Protein AF-A0A532U8E9-F1 (afdb_monomer_lite)

Foldseek 3Di:
DVPADQFGKDKDWDADLDLVVLLVVLVVQVVVQKAFQDWAKDFPDDPPPPDPDPPDAGITTMRIIHGHDPDADQDELVVLLLVLLVVLLVRLVVVLVVLAADDLRNSLRSSSSSLSNSDRRRPPNYDYVNHTDDSSNSSVVSVLLSVLLDPDPDPPRDDDDPSSNVSSVSSNVSNVVRVVSNVVVVVVVD

Structure (mmCIF, N/CA/C/O backbone):
data_AF-A0A532U8E9-F1
#
_entry.id   AF-A0A532U8E9-F1
#
loop_
_atom_site.group_PDB
_atom_site.id
_atom_site.type_symbol
_atom_site.label_atom_id
_atom_site.label_alt_id
_atom_site.label_comp_id
_atom_site.label_asym_id
_atom_site.label_entity_id
_atom_site.label_seq_id
_atom_site.pdbx_PDB_ins_code
_atom_site.Cartn_x
_atom_site.Cartn_y
_atom_site.Cartn_z
_atom_site.occupancy
_atom_site.B_iso_or_equiv
_atom_site.auth_seq_id
_atom_site.auth_comp_id
_atom_site.auth_asym_id
_atom_site.auth_atom_id
_atom_site.pdbx_PDB_model_num
ATOM 1 N N . HIS A 1 1 ? 2.064 -14.600 -16.858 1.00 78.81 1 HIS A N 1
ATOM 2 C CA . HIS A 1 1 ? 2.397 -13.811 -18.064 1.00 78.81 1 HIS A CA 1
ATOM 3 C C . HIS A 1 1 ? 1.890 -14.463 -19.362 1.00 78.81 1 HIS A C 1
ATOM 5 O O . HIS A 1 1 ? 1.048 -13.870 -20.019 1.00 78.81 1 HIS A O 1
ATOM 11 N N . ARG A 1 2 ? 2.325 -15.692 -19.704 1.00 87.38 2 ARG A N 1
ATOM 12 C CA . ARG A 1 2 ? 2.082 -16.376 -21.001 1.00 87.38 2 ARG A CA 1
ATOM 13 C C . ARG A 1 2 ? 0.627 -16.453 -21.500 1.00 87.38 2 ARG A C 1
ATOM 15 O O . ARG A 1 2 ? 0.405 -16.299 -22.690 1.00 87.38 2 ARG A O 1
ATOM 22 N N . VAL A 1 3 ? -0.338 -16.734 -20.622 1.00 91.06 3 VAL A N 1
ATOM 23 C CA . VAL A 1 3 ? -1.746 -16.985 -21.010 1.00 91.06 3 VAL A CA 1
ATOM 24 C C . VAL A 1 3 ? -2.629 -15.734 -20.997 1.00 91.06 3 VAL A C 1
ATOM 26 O O . VAL A 1 3 ? -3.778 -15.786 -21.424 1.00 91.06 3 VAL A O 1
ATOM 29 N N . LEU A 1 4 ? -2.117 -14.614 -20.480 1.00 93.06 4 LEU A N 1
ATOM 30 C CA . LEU A 1 4 ? -2.881 -13.379 -20.354 1.00 93.06 4 LEU A CA 1
ATOM 31 C C . LEU A 1 4 ? -2.728 -12.555 -21.638 1.00 93.06 4 LEU A C 1
ATOM 33 O O . LEU A 1 4 ? -1.605 -12.373 -22.116 1.00 93.06 4 LEU A O 1
ATOM 37 N N . LYS A 1 5 ? -3.839 -12.030 -22.171 1.00 93.12 5 LYS A N 1
ATOM 38 C CA . LYS A 1 5 ? -3.818 -11.015 -23.242 1.00 93.12 5 LYS A CA 1
ATOM 39 C C . LYS A 1 5 ? -3.019 -9.788 -22.789 1.00 93.12 5 LYS A C 1
ATOM 41 O O . LYS A 1 5 ? -2.839 -9.592 -21.588 1.00 93.12 5 LYS A O 1
ATOM 46 N N . ASP A 1 6 ? -2.559 -8.965 -23.724 1.00 90.00 6 ASP A N 1
ATOM 47 C CA . ASP A 1 6 ? -1.716 -7.806 -23.392 1.00 90.00 6 ASP A CA 1
ATOM 48 C C . ASP A 1 6 ? -2.418 -6.814 -22.459 1.00 90.00 6 ASP A C 1
ATOM 50 O O . ASP A 1 6 ? -1.870 -6.473 -21.414 1.00 90.00 6 ASP A O 1
ATOM 54 N N . GLU A 1 7 ? -3.694 -6.529 -22.726 1.00 90.56 7 GLU A N 1
ATOM 55 C CA . GLU A 1 7 ? -4.557 -5.701 -21.868 1.00 90.56 7 GLU A CA 1
ATOM 56 C C . GLU A 1 7 ? -5.311 -6.489 -20.782 1.00 90.56 7 GLU A C 1
ATOM 58 O O . GLU A 1 7 ? -6.232 -5.974 -20.140 1.00 90.56 7 GLU A O 1
ATOM 63 N N . GLY A 1 8 ? -4.969 -7.765 -20.590 1.00 93.50 8 GLY A N 1
ATOM 64 C CA . GLY A 1 8 ? -5.629 -8.618 -19.609 1.00 93.50 8 GLY A CA 1
ATOM 65 C C . GLY A 1 8 ? -5.297 -8.227 -18.167 1.00 93.50 8 GLY A C 1
ATOM 66 O O . GLY A 1 8 ? -4.245 -7.660 -17.871 1.00 93.50 8 GLY A O 1
ATOM 67 N N . LEU A 1 9 ? -6.203 -8.579 -17.253 1.00 95.25 9 LEU A N 1
ATOM 68 C CA . LEU A 1 9 ? -6.061 -8.336 -15.820 1.00 95.25 9 LEU A CA 1
ATOM 69 C C . LEU A 1 9 ? -5.738 -9.630 -15.072 1.00 95.25 9 LEU A C 1
ATOM 71 O O . LEU A 1 9 ? -6.409 -10.644 -15.255 1.00 95.25 9 LEU A O 1
ATOM 75 N N . LEU A 1 10 ? -4.744 -9.568 -14.188 1.00 97.25 10 LEU A N 1
ATOM 76 C CA . LEU A 1 10 ? -4.542 -10.538 -13.114 1.00 97.25 10 LEU A CA 1
ATOM 77 C C . LEU A 1 10 ? -4.989 -9.869 -11.813 1.00 97.25 10 LEU A C 1
ATOM 79 O O . LEU A 1 10 ? -4.379 -8.887 -11.408 1.00 97.25 10 LEU A O 1
ATOM 83 N N . ALA A 1 11 ? -6.035 -10.372 -11.165 1.00 97.31 11 ALA A N 1
ATOM 84 C CA . ALA A 1 11 ? -6.525 -9.820 -9.905 1.00 97.31 11 ALA A CA 1
ATOM 85 C C . ALA A 1 11 ? -6.688 -10.924 -8.862 1.00 97.31 11 ALA A C 1
ATOM 87 O O . ALA A 1 11 ? -7.230 -11.986 -9.160 1.00 97.31 11 ALA A O 1
ATOM 88 N N . PHE A 1 12 ? -6.214 -10.664 -7.649 1.00 97.06 12 PHE A N 1
ATOM 89 C CA . PHE A 1 12 ? -6.352 -11.560 -6.505 1.00 97.06 12 PHE A CA 1
ATOM 90 C C . PHE A 1 12 ? -6.375 -10.744 -5.212 1.00 97.06 12 PHE A C 1
ATOM 92 O O . PHE A 1 12 ? -5.867 -9.620 -5.172 1.00 97.06 12 PHE A O 1
ATOM 99 N N . THR A 1 13 ? -6.988 -11.289 -4.166 1.00 95.62 13 THR A N 1
ATOM 100 C CA . THR A 1 13 ? -6.946 -10.695 -2.830 1.00 95.62 13 THR A CA 1
ATOM 101 C C . THR A 1 13 ? -5.636 -11.053 -2.138 1.00 95.62 13 THR A C 1
ATOM 103 O O . THR A 1 13 ? -5.086 -12.141 -2.314 1.00 95.62 13 THR A O 1
ATOM 106 N N . PHE A 1 14 ? -5.109 -10.115 -1.364 1.00 94.75 14 PHE A N 1
ATOM 107 C CA . PHE A 1 14 ? -3.905 -10.287 -0.573 1.00 94.75 14 PHE A CA 1
ATOM 108 C C . PHE A 1 14 ? -4.010 -9.451 0.699 1.00 94.75 14 PHE A C 1
ATOM 110 O O . PHE A 1 14 ? -4.435 -8.298 0.671 1.00 94.75 14 PHE A O 1
ATOM 117 N N . HIS A 1 15 ? -3.585 -10.012 1.821 1.00 90.06 15 HIS A N 1
ATOM 118 C CA . HIS A 1 15 ? -3.395 -9.271 3.055 1.00 90.06 15 HIS A CA 1
ATOM 119 C C . HIS A 1 15 ? -2.293 -9.930 3.875 1.00 90.06 15 HIS A C 1
ATOM 121 O O . HIS A 1 15 ? -2.092 -11.143 3.811 1.00 90.06 15 HIS A O 1
ATOM 127 N N . HIS A 1 16 ? -1.565 -9.137 4.657 1.00 91.88 16 HIS A N 1
ATOM 128 C CA . HIS A 1 16 ? -0.613 -9.669 5.622 1.00 91.88 16 HIS A CA 1
ATOM 129 C C . HIS A 1 16 ? -0.209 -8.600 6.632 1.00 91.88 16 HIS A C 1
ATOM 131 O O . HIS A 1 16 ? -0.029 -7.437 6.282 1.00 91.88 16 HIS A O 1
ATOM 137 N N . ASN A 1 17 ? 0.066 -9.010 7.869 1.00 89.44 17 ASN A N 1
ATOM 138 C CA . ASN A 1 17 ? 0.569 -8.123 8.924 1.00 89.44 17 ASN A CA 1
ATOM 139 C C . ASN A 1 17 ? 2.108 -8.086 9.024 1.00 89.44 17 ASN A C 1
ATOM 141 O O . ASN A 1 17 ? 2.651 -7.609 10.019 1.00 89.44 17 ASN A O 1
ATOM 145 N N . LYS A 1 18 ? 2.831 -8.643 8.040 1.00 93.19 18 LYS A N 1
ATOM 146 C CA . LYS A 1 18 ? 4.300 -8.726 8.046 1.00 93.19 18 LYS A CA 1
ATOM 147 C C . LYS A 1 18 ? 4.857 -8.116 6.773 1.00 93.19 18 LYS A C 1
ATOM 149 O O . LYS A 1 18 ? 4.388 -8.433 5.686 1.00 93.19 18 LYS A O 1
ATOM 154 N N . LEU A 1 19 ? 5.887 -7.287 6.935 1.00 96.38 19 LEU A N 1
ATOM 155 C CA . LEU A 1 19 ? 6.547 -6.572 5.844 1.00 96.38 19 LEU A CA 1
ATOM 156 C C . LEU A 1 19 ? 7.092 -7.513 4.761 1.00 96.38 19 LEU A C 1
ATOM 158 O O . LEU A 1 19 ? 6.843 -7.294 3.580 1.00 96.38 19 LEU A O 1
ATOM 162 N N . TRP A 1 20 ? 7.757 -8.597 5.177 1.00 97.44 20 TRP A N 1
ATOM 163 C CA . TRP A 1 20 ? 8.406 -9.545 4.267 1.00 97.44 20 TRP A CA 1
ATOM 164 C C . TRP A 1 20 ? 7.438 -10.133 3.229 1.00 97.44 20 TRP A C 1
ATOM 166 O O . TRP A 1 20 ? 7.830 -10.404 2.095 1.00 97.44 20 TRP A O 1
ATOM 176 N N . SER A 1 21 ? 6.159 -10.301 3.580 1.00 97.50 21 SER A N 1
ATOM 177 C CA . SER A 1 21 ? 5.140 -10.828 2.670 1.00 97.50 21 SER A CA 1
ATOM 178 C C . SER A 1 21 ? 4.815 -9.833 1.553 1.00 97.50 21 SER A C 1
ATOM 180 O O . SER A 1 21 ? 4.669 -10.234 0.398 1.00 97.50 21 SER A O 1
ATOM 182 N N . TRP A 1 22 ? 4.767 -8.535 1.875 1.00 98.25 22 TRP A N 1
ATOM 183 C CA . TRP A 1 22 ? 4.564 -7.446 0.913 1.00 98.25 22 TRP A CA 1
ATOM 184 C C . TRP A 1 22 ? 5.773 -7.260 -0.009 1.00 98.25 22 TRP A C 1
ATOM 186 O O . TRP A 1 22 ? 5.609 -7.105 -1.221 1.00 98.25 22 TRP A O 1
ATOM 196 N N . GLU A 1 23 ? 6.986 -7.359 0.538 1.00 98.25 23 GLU A N 1
ATOM 197 C CA . GLU A 1 23 ? 8.221 -7.366 -0.257 1.00 98.25 23 GLU A CA 1
ATOM 198 C C . GLU A 1 23 ? 8.231 -8.534 -1.246 1.00 98.25 23 GLU A C 1
ATOM 200 O O . GLU A 1 23 ? 8.503 -8.354 -2.437 1.00 98.25 23 GLU A O 1
ATOM 205 N N . ARG A 1 24 ? 7.884 -9.739 -0.772 1.00 98.31 24 ARG A N 1
ATOM 206 C CA . ARG A 1 24 ? 7.905 -10.956 -1.585 1.00 98.31 24 ARG A CA 1
ATOM 207 C C . ARG A 1 24 ? 6.892 -10.899 -2.721 1.00 98.31 24 ARG A C 1
ATOM 209 O O . ARG A 1 24 ? 7.264 -11.212 -3.851 1.00 98.31 24 ARG A O 1
ATOM 216 N N . ILE A 1 25 ? 5.646 -10.498 -2.453 1.00 98.25 25 ILE A N 1
ATOM 217 C CA . ILE A 1 25 ? 4.623 -10.422 -3.505 1.00 98.25 25 ILE A CA 1
ATOM 218 C C . ILE A 1 25 ? 4.952 -9.330 -4.528 1.00 98.25 25 ILE A C 1
ATOM 220 O O . ILE A 1 25 ? 4.859 -9.582 -5.728 1.00 98.25 25 ILE A O 1
ATOM 224 N N . GLY A 1 26 ? 5.423 -8.159 -4.081 1.00 98.12 26 GLY A N 1
ATOM 225 C CA . GLY A 1 26 ? 5.836 -7.077 -4.977 1.00 98.12 26 GLY A CA 1
ATOM 226 C C . GLY A 1 26 ? 6.998 -7.494 -5.879 1.00 98.12 26 GLY A C 1
ATOM 227 O O . GLY A 1 26 ? 6.940 -7.288 -7.092 1.00 98.12 26 GLY A O 1
ATOM 228 N N . LYS A 1 27 ? 8.009 -8.170 -5.316 1.00 97.75 27 LYS A N 1
ATOM 229 C CA . LYS A 1 27 ? 9.134 -8.716 -6.085 1.00 97.75 27 LYS A CA 1
ATOM 230 C C . LYS A 1 27 ? 8.684 -9.765 -7.103 1.00 97.75 27 LYS A C 1
ATOM 232 O O . LYS A 1 27 ? 9.062 -9.667 -8.263 1.00 97.75 27 LYS A O 1
ATOM 237 N N . ILE A 1 28 ? 7.852 -10.729 -6.699 1.00 97.81 28 ILE A N 1
ATOM 238 C CA . ILE A 1 28 ? 7.341 -11.774 -7.603 1.00 97.81 28 ILE A CA 1
ATOM 239 C C . ILE A 1 28 ? 6.581 -11.158 -8.782 1.00 97.81 28 ILE A C 1
ATOM 241 O O . ILE A 1 28 ? 6.755 -11.604 -9.917 1.00 97.81 28 ILE A O 1
ATOM 245 N N . LEU A 1 29 ? 5.755 -10.137 -8.537 1.00 97.38 29 LEU A N 1
ATOM 246 C CA . LEU A 1 29 ? 4.998 -9.460 -9.590 1.00 97.38 29 LEU A CA 1
ATOM 247 C C . LEU A 1 29 ? 5.921 -8.727 -10.571 1.00 97.38 29 LEU A C 1
ATOM 249 O O . LEU A 1 29 ? 5.774 -8.922 -11.779 1.00 97.38 29 LEU A O 1
ATOM 253 N N . LEU A 1 30 ? 6.902 -7.968 -10.069 1.00 96.31 30 LEU A N 1
ATOM 254 C CA . LEU A 1 30 ? 7.892 -7.280 -10.906 1.00 96.31 30 LEU A CA 1
ATOM 255 C C . LEU A 1 30 ? 8.723 -8.263 -11.739 1.00 96.31 30 LEU A C 1
ATOM 257 O O . LEU A 1 30 ? 8.820 -8.091 -12.956 1.00 96.31 30 LEU A O 1
ATOM 261 N N . ASP A 1 31 ? 9.260 -9.310 -11.105 1.00 96.06 31 ASP A N 1
ATOM 262 C CA . ASP A 1 31 ? 10.061 -10.356 -11.756 1.00 96.06 31 ASP A CA 1
ATOM 263 C C . ASP A 1 31 ? 9.234 -11.113 -12.820 1.00 96.06 31 ASP A C 1
ATOM 265 O O . ASP A 1 31 ? 9.766 -11.575 -13.826 1.00 96.06 31 ASP A O 1
ATOM 269 N N . SER A 1 32 ? 7.910 -11.195 -12.637 1.00 95.81 32 SER A N 1
ATOM 270 C CA . SER A 1 32 ? 6.972 -11.824 -13.580 1.00 95.81 32 SER A CA 1
ATOM 271 C C . SER A 1 32 ? 6.476 -10.893 -14.699 1.00 95.81 32 SER A C 1
ATOM 273 O O . SER A 1 32 ? 5.623 -11.305 -15.494 1.00 95.81 32 SER A O 1
ATOM 275 N N . GLY A 1 33 ? 6.962 -9.649 -14.762 1.00 94.94 33 GLY A N 1
ATOM 276 C CA . GLY A 1 33 ? 6.582 -8.668 -15.784 1.00 94.94 33 GLY A CA 1
ATOM 277 C C . GLY A 1 33 ? 5.244 -7.965 -15.532 1.00 94.94 33 GLY A C 1
ATOM 278 O O . GLY A 1 33 ? 4.632 -7.462 -16.476 1.00 94.94 33 GLY A O 1
ATOM 279 N N . PHE A 1 34 ? 4.778 -7.919 -14.282 1.00 96.88 34 PHE A N 1
ATOM 280 C CA . PHE A 1 34 ? 3.557 -7.219 -13.883 1.00 96.88 34 PHE A CA 1
ATOM 281 C C . PHE A 1 34 ? 3.852 -5.963 -13.063 1.00 96.88 34 PHE A C 1
ATOM 283 O O . PHE A 1 34 ? 4.844 -5.881 -12.342 1.00 96.88 34 PHE A O 1
ATOM 290 N N . TYR A 1 35 ? 2.942 -4.998 -13.145 1.00 96.62 35 TYR A N 1
ATOM 291 C CA . TYR A 1 35 ? 2.814 -3.919 -12.171 1.00 96.62 35 TYR A CA 1
ATOM 292 C C . TYR A 1 35 ? 1.401 -3.905 -11.594 1.00 96.62 35 TYR A C 1
ATOM 294 O O . TYR A 1 35 ? 0.463 -4.436 -12.198 1.00 96.62 35 TYR A O 1
ATOM 302 N N . ILE A 1 36 ? 1.237 -3.285 -10.431 1.00 97.75 36 ILE A N 1
ATOM 303 C CA . ILE A 1 36 ? -0.048 -3.182 -9.748 1.00 97.75 36 ILE A CA 1
ATOM 304 C C . ILE A 1 36 ? -0.694 -1.858 -10.147 1.00 97.75 36 ILE A C 1
ATOM 306 O O . ILE A 1 36 ? -0.248 -0.777 -9.780 1.00 97.75 36 ILE A O 1
ATOM 310 N N . SER A 1 37 ? -1.766 -1.946 -10.924 1.00 96.94 37 SER A N 1
ATOM 311 C CA . SER A 1 37 ? -2.514 -0.799 -11.440 1.00 96.94 37 SER A CA 1
ATOM 312 C C . SER A 1 37 ? -3.477 -0.187 -10.421 1.00 96.94 37 SER A C 1
ATOM 314 O O . SER A 1 37 ? -3.760 1.008 -10.505 1.00 96.94 37 SER A O 1
ATOM 316 N N . ALA A 1 38 ? -3.954 -0.972 -9.455 1.00 97.75 38 ALA A N 1
ATOM 317 C CA . ALA A 1 38 ? -4.800 -0.503 -8.367 1.00 97.75 38 ALA A CA 1
ATOM 318 C C . ALA A 1 38 ? -4.753 -1.469 -7.178 1.00 97.75 38 ALA A C 1
ATOM 320 O O . ALA A 1 38 ? -4.633 -2.681 -7.363 1.00 97.75 38 ALA A O 1
ATOM 321 N N . THR A 1 39 ? -4.932 -0.917 -5.977 1.00 98.12 39 THR A N 1
ATOM 322 C CA . THR A 1 39 ? -5.155 -1.663 -4.731 1.00 98.12 39 THR A CA 1
ATOM 323 C C . THR A 1 39 ? -6.446 -1.251 -4.012 1.00 98.12 39 THR A C 1
ATOM 325 O O . THR A 1 39 ? -6.405 -0.491 -3.040 1.00 98.12 39 THR A O 1
ATOM 328 N N . PRO A 1 40 ? -7.634 -1.640 -4.515 1.00 96.62 40 PRO A N 1
ATOM 329 C CA . PRO A 1 40 ? -8.881 -1.469 -3.778 1.00 96.62 40 PRO A CA 1
ATOM 330 C C . PRO A 1 40 ? -8.896 -2.278 -2.482 1.00 96.62 40 PRO A C 1
ATOM 332 O O . PRO A 1 40 ? -8.377 -3.391 -2.437 1.00 96.62 40 PRO A O 1
ATOM 335 N N . ILE A 1 41 ? -9.543 -1.733 -1.457 1.00 94.50 41 ILE A N 1
ATOM 336 C CA . ILE A 1 41 ? -9.714 -2.386 -0.157 1.00 94.50 41 ILE A CA 1
ATOM 337 C C . ILE A 1 41 ? -11.147 -2.896 -0.048 1.00 94.50 41 ILE A C 1
ATOM 339 O O . ILE A 1 41 ? -12.095 -2.142 -0.288 1.00 94.50 41 ILE A O 1
ATOM 343 N N . VAL A 1 42 ? -11.304 -4.171 0.292 1.00 91.50 42 VAL A N 1
ATOM 344 C CA . VAL A 1 42 ? -12.601 -4.846 0.425 1.00 91.50 42 VAL A CA 1
ATOM 345 C C . VAL A 1 42 ? -12.659 -5.627 1.728 1.00 91.50 42 VAL A C 1
ATOM 347 O O . VAL A 1 42 ? -11.638 -5.892 2.343 1.00 91.50 42 VAL A O 1
ATOM 350 N N . ARG A 1 43 ? -13.857 -5.987 2.184 1.00 86.56 43 ARG A N 1
ATOM 351 C CA . ARG A 1 43 ? -14.009 -6.827 3.381 1.00 86.56 43 ARG A CA 1
ATOM 352 C C . ARG A 1 43 ? -13.563 -8.254 3.062 1.00 86.56 43 ARG A C 1
ATOM 354 O O . ARG A 1 43 ? -13.937 -8.762 2.007 1.00 86.56 43 ARG A O 1
ATOM 361 N N . SER A 1 44 ? -12.833 -8.885 3.978 1.00 77.50 44 SER A N 1
ATOM 362 C CA . SER A 1 44 ? -12.371 -10.274 3.828 1.00 77.50 44 SER A CA 1
ATOM 363 C C . SER A 1 44 ? -13.489 -11.298 4.071 1.00 77.50 44 SER A C 1
ATOM 365 O O . SER A 1 44 ? -13.461 -12.386 3.507 1.00 77.50 44 SER A O 1
ATOM 367 N N . GLU A 1 45 ? -14.505 -10.955 4.874 1.00 68.12 45 GLU A N 1
ATOM 368 C CA . GLU A 1 45 ? -15.617 -11.852 5.225 1.00 68.12 45 GLU A CA 1
ATOM 369 C C . GLU A 1 45 ? -16.993 -11.158 5.187 1.00 68.12 45 GLU A C 1
ATOM 371 O O . GLU A 1 45 ? -17.116 -9.927 5.199 1.00 68.12 45 GLU A O 1
ATOM 376 N N . GLY A 1 46 ? -18.055 -11.974 5.144 1.00 59.69 46 GLY A N 1
ATOM 377 C CA . GLY A 1 46 ? -19.445 -11.532 5.266 1.00 59.69 46 GLY A CA 1
ATOM 378 C C . GLY A 1 46 ? -19.808 -11.067 6.685 1.00 59.69 46 GLY A C 1
ATOM 379 O O . GLY A 1 46 ? -19.085 -11.290 7.648 1.00 59.69 46 GLY A O 1
ATOM 380 N N . LYS A 1 47 ? -20.978 -10.433 6.842 1.00 54.66 47 LYS A N 1
ATOM 381 C CA . LYS A 1 47 ? -21.448 -9.844 8.118 1.00 54.66 47 LYS A CA 1
ATOM 382 C C . LYS A 1 47 ? -21.696 -10.854 9.258 1.00 54.66 47 LYS A C 1
ATOM 384 O O . LYS A 1 47 ? -22.117 -10.436 10.331 1.00 54.66 47 LYS A O 1
ATOM 389 N N . SER A 1 48 ? -21.486 -12.154 9.043 1.00 53.53 48 SER A N 1
ATOM 390 C CA . SER A 1 48 ? -21.861 -13.226 9.976 1.00 53.53 48 SER A CA 1
ATOM 391 C C . SER A 1 48 ? -20.997 -13.309 11.242 1.00 53.53 48 SER A C 1
ATOM 393 O O . SER A 1 48 ? -21.280 -14.134 12.100 1.00 53.53 48 SER A O 1
ATOM 395 N N . GLY A 1 49 ? -19.994 -12.440 11.416 1.00 51.38 49 GLY A N 1
ATOM 396 C CA . GLY A 1 49 ? -19.384 -12.168 12.724 1.00 51.38 49 GLY A CA 1
ATOM 397 C C . GLY A 1 49 ? -18.507 -13.280 13.311 1.00 51.38 49 GLY A C 1
ATOM 398 O O . GLY A 1 49 ? -18.052 -13.138 14.445 1.00 51.38 49 GLY A O 1
ATOM 399 N N . PHE A 1 50 ? -18.228 -14.356 12.569 1.00 45.91 50 PHE A N 1
ATOM 400 C CA . PHE A 1 50 ? -17.615 -15.557 13.143 1.00 45.91 50 PHE A CA 1
ATOM 401 C C . PHE A 1 50 ? -16.098 -15.501 13.401 1.00 45.91 50 PHE A C 1
ATOM 403 O O . PHE A 1 50 ? -15.611 -16.348 14.144 1.00 45.91 50 PHE A O 1
ATOM 410 N N . HIS A 1 51 ? -15.344 -14.494 12.936 1.00 47.59 51 HIS A N 1
ATOM 411 C CA . HIS A 1 51 ? -13.882 -14.454 13.151 1.00 47.59 51 HIS A CA 1
ATOM 412 C C . HIS A 1 51 ? -13.316 -13.087 13.573 1.00 47.59 51 HIS A C 1
ATOM 414 O O . HIS A 1 51 ? -12.298 -12.619 13.065 1.00 47.59 51 HIS A O 1
ATOM 420 N N . SER A 1 52 ? -13.930 -12.456 14.578 1.00 51.25 52 SER A N 1
ATOM 421 C CA . SER A 1 52 ? -13.451 -11.182 15.148 1.00 51.25 52 SER A CA 1
ATOM 422 C C . SER A 1 52 ? -12.467 -11.359 16.317 1.00 51.25 52 SER A C 1
ATOM 424 O O . SER A 1 52 ? -12.572 -10.648 17.317 1.00 51.25 52 SER A O 1
ATOM 426 N N . SER A 1 53 ? -11.522 -12.300 16.242 1.00 55.22 53 SER A N 1
ATOM 427 C CA . SER A 1 53 ? -10.451 -12.372 17.246 1.00 55.22 53 SER A CA 1
ATOM 428 C C . SER A 1 53 ? -9.544 -11.134 17.156 1.00 55.22 53 SER A C 1
ATOM 430 O O . SER A 1 53 ? -9.396 -10.499 16.106 1.00 55.22 53 SER A O 1
ATOM 432 N N . LYS A 1 54 ? -8.947 -10.746 18.289 1.00 55.41 54 LYS A N 1
ATOM 433 C CA . LYS A 1 54 ? -8.022 -9.608 18.361 1.00 55.41 54 LYS A CA 1
ATOM 434 C C . LYS A 1 54 ? -6.806 -9.891 17.466 1.00 55.41 54 LYS A C 1
ATOM 436 O O . LYS A 1 54 ? -6.094 -10.859 17.698 1.00 55.41 54 LYS A O 1
ATOM 441 N N . GLY A 1 55 ? -6.575 -9.044 16.460 1.00 59.09 55 GLY A N 1
ATOM 442 C CA . GLY A 1 55 ? -5.442 -9.160 15.531 1.00 59.09 55 GLY A CA 1
ATOM 443 C C . GLY A 1 55 ? -5.746 -9.823 14.182 1.00 59.09 55 GLY A C 1
ATOM 444 O O . GLY A 1 55 ? -4.850 -9.864 13.339 1.00 59.09 55 GLY A O 1
ATOM 445 N N . ASN A 1 56 ? -6.978 -10.291 13.948 1.00 70.31 56 ASN A N 1
ATOM 446 C CA . ASN A 1 56 ? -7.397 -10.724 12.614 1.00 70.31 56 ASN A CA 1
ATOM 447 C C . ASN A 1 56 ? -7.501 -9.534 11.658 1.00 70.31 56 ASN A C 1
ATOM 449 O O . ASN A 1 56 ? -8.032 -8.479 12.013 1.00 70.31 56 ASN A O 1
ATOM 453 N N . ILE A 1 57 ? -7.021 -9.742 10.435 1.00 72.94 57 ILE A N 1
ATOM 454 C CA . ILE A 1 57 ? -7.161 -8.782 9.345 1.00 72.94 57 ILE A CA 1
ATOM 455 C C . ILE A 1 57 ? -8.588 -8.890 8.815 1.00 72.94 57 ILE A C 1
ATOM 457 O O . ILE A 1 57 ? -9.037 -9.983 8.476 1.00 72.94 57 ILE A O 1
ATOM 461 N N . ARG A 1 58 ? -9.315 -7.771 8.791 1.00 81.81 58 ARG A N 1
ATOM 462 C CA . ARG A 1 58 ? -10.737 -7.756 8.397 1.00 81.81 58 ARG A CA 1
ATOM 463 C C . ARG A 1 58 ? -10.958 -7.323 6.955 1.00 81.81 58 ARG A C 1
ATOM 465 O O . ARG A 1 58 ? -12.077 -7.440 6.444 1.00 81.81 58 ARG A O 1
ATOM 472 N N . TYR A 1 59 ? -9.914 -6.786 6.333 1.00 88.69 59 TYR A N 1
ATOM 473 C CA . TYR A 1 59 ? -9.964 -6.255 4.985 1.00 88.69 59 TYR A CA 1
ATOM 474 C C . TYR A 1 59 ? -8.851 -6.819 4.110 1.00 88.69 59 TYR A C 1
ATOM 476 O O . TYR A 1 59 ? -7.681 -6.856 4.489 1.00 88.69 59 TYR A O 1
ATOM 484 N N . ASP A 1 60 ? -9.235 -7.174 2.892 1.00 91.12 60 ASP A N 1
ATOM 485 C CA . ASP A 1 60 ? -8.343 -7.614 1.839 1.00 91.12 60 ASP A CA 1
ATOM 486 C C . ASP A 1 60 ? -7.963 -6.442 0.946 1.00 91.12 60 ASP A C 1
ATOM 488 O O . ASP A 1 60 ? -8.786 -5.592 0.590 1.00 91.12 60 ASP A O 1
ATOM 492 N N . CYS A 1 61 ? -6.711 -6.449 0.509 1.00 95.38 61 CYS A N 1
ATOM 493 C CA . CYS A 1 61 ? -6.241 -5.624 -0.584 1.00 95.38 61 CYS A CA 1
ATOM 494 C C . CYS A 1 61 ? -6.382 -6.416 -1.891 1.00 95.38 61 CYS A C 1
ATOM 496 O O . CYS A 1 61 ? -5.809 -7.495 -2.034 1.00 95.38 61 CYS A O 1
ATOM 498 N N . ILE A 1 62 ? -7.142 -5.911 -2.861 1.00 97.56 62 ILE A N 1
ATOM 499 C CA . ILE A 1 62 ? -7.208 -6.509 -4.201 1.00 97.56 62 ILE A CA 1
ATOM 500 C C . ILE A 1 62 ? -6.012 -6.005 -5.005 1.00 97.56 62 ILE A C 1
ATOM 502 O O . ILE A 1 62 ? -5.959 -4.830 -5.353 1.00 97.56 62 ILE A O 1
ATOM 506 N N . LEU A 1 63 ? -5.076 -6.881 -5.367 1.00 98.44 63 LEU A N 1
ATOM 507 C CA . LEU A 1 63 ? -3.951 -6.522 -6.232 1.00 98.44 63 LEU A CA 1
ATOM 508 C C . LEU A 1 63 ? -4.367 -6.633 -7.700 1.00 98.44 63 LEU A C 1
ATOM 510 O O . LEU A 1 63 ? -4.363 -7.719 -8.277 1.00 98.44 63 LEU A O 1
ATOM 514 N N . VAL A 1 64 ? -4.728 -5.506 -8.321 1.00 98.25 64 VAL A N 1
ATOM 515 C CA . VAL A 1 64 ? -5.111 -5.453 -9.742 1.00 98.25 64 VAL A CA 1
ATOM 516 C C . VAL A 1 64 ? -3.866 -5.264 -10.601 1.00 98.25 64 VAL A C 1
ATOM 518 O O . VAL A 1 64 ? -3.360 -4.151 -10.748 1.00 98.25 64 VAL A O 1
ATOM 521 N N . CYS A 1 65 ? -3.373 -6.343 -11.192 1.00 97.81 65 CYS A N 1
ATOM 522 C CA . CYS A 1 65 ? -2.108 -6.385 -11.914 1.00 97.81 65 CYS A CA 1
ATOM 523 C C . CYS A 1 65 ? -2.301 -6.333 -13.437 1.00 97.81 65 CYS A C 1
ATOM 525 O O . CYS A 1 65 ? -3.203 -6.969 -13.991 1.00 97.81 65 CYS A O 1
ATOM 527 N N . ARG A 1 66 ? -1.407 -5.611 -14.116 1.00 96.69 66 ARG A N 1
ATOM 528 C CA . ARG A 1 66 ? -1.327 -5.479 -15.581 1.00 96.69 66 ARG A CA 1
ATOM 529 C C . ARG A 1 66 ? 0.087 -5.787 -16.058 1.00 96.69 66 ARG A C 1
ATOM 531 O O . ARG A 1 66 ? 1.037 -5.658 -15.281 1.00 96.69 66 ARG A O 1
ATOM 538 N N . LYS A 1 67 ? 0.236 -6.205 -17.318 1.00 95.38 67 LYS A N 1
ATOM 539 C CA . LYS A 1 67 ? 1.566 -6.346 -17.928 1.00 95.38 67 LYS A CA 1
ATOM 540 C C . LYS A 1 67 ? 2.258 -4.986 -17.963 1.00 95.38 67 LYS A C 1
ATOM 542 O O . LYS A 1 67 ? 1.610 -3.960 -18.148 1.00 95.38 67 LYS A O 1
ATOM 547 N N . ARG A 1 68 ? 3.567 -4.979 -17.742 1.00 89.44 68 ARG A N 1
ATOM 548 C CA . ARG A 1 68 ? 4.369 -3.756 -17.674 1.00 89.44 68 ARG A CA 1
ATOM 549 C C . ARG A 1 68 ? 4.430 -3.019 -19.029 1.00 89.44 68 ARG A C 1
ATOM 551 O O . ARG A 1 68 ? 4.700 -3.677 -20.032 1.00 89.44 68 ARG A O 1
ATOM 558 N N . PRO A 1 69 ? 4.221 -1.685 -19.072 1.00 82.44 69 PRO A N 1
ATOM 559 C CA . PRO A 1 69 ? 4.449 -0.890 -20.280 1.00 82.44 69 PRO A CA 1
ATOM 560 C C . PRO A 1 69 ? 5.932 -0.857 -20.685 1.00 82.44 69 PRO A C 1
ATOM 562 O O . PRO A 1 69 ? 6.824 -1.179 -19.901 1.00 82.44 69 PRO A O 1
ATOM 565 N N . SER A 1 70 ? 6.202 -0.458 -21.928 1.00 76.56 70 SER A N 1
ATOM 566 C CA . SER A 1 70 ? 7.563 -0.350 -22.473 1.00 76.56 70 SER A CA 1
ATOM 567 C C . SER A 1 70 ? 8.295 0.935 -22.066 1.00 76.56 70 SER A C 1
ATOM 569 O O . SER A 1 70 ? 9.522 0.973 -22.131 1.00 76.56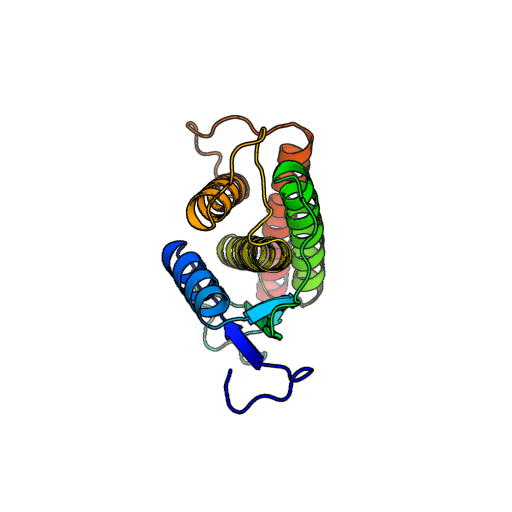 70 SER A O 1
ATOM 571 N N . GLN A 1 71 ? 7.567 1.972 -21.641 1.00 76.88 71 GLN A N 1
ATOM 572 C CA . GLN A 1 71 ? 8.106 3.288 -21.287 1.00 76.88 71 GLN A CA 1
ATOM 573 C C . GLN A 1 71 ? 7.886 3.600 -19.806 1.00 76.88 71 GLN A C 1
ATOM 575 O O . GLN A 1 71 ? 6.851 3.246 -19.241 1.00 76.88 71 GLN A O 1
ATOM 580 N N . TRP A 1 72 ? 8.863 4.281 -19.200 1.00 78.62 72 TRP A N 1
ATOM 581 C CA . TRP A 1 72 ? 8.873 4.629 -17.779 1.00 78.62 72 TRP A CA 1
ATOM 582 C C . TRP A 1 72 ? 9.339 6.065 -17.593 1.00 78.62 72 TRP A C 1
ATOM 584 O O . TRP A 1 72 ? 10.384 6.455 -18.114 1.00 78.62 72 TRP A O 1
ATOM 594 N N . GLU A 1 73 ? 8.579 6.829 -16.820 1.00 81.88 73 GLU A N 1
ATOM 595 C CA . GLU A 1 73 ? 8.955 8.184 -16.432 1.00 81.88 73 GLU A CA 1
ATOM 596 C C . GLU A 1 73 ? 9.862 8.154 -15.200 1.00 81.88 73 GLU A C 1
ATOM 598 O O . GLU A 1 73 ? 9.737 7.282 -14.339 1.00 81.88 73 GLU A O 1
ATOM 603 N N . ASP A 1 74 ? 10.781 9.113 -15.119 1.00 86.44 74 ASP A N 1
ATOM 604 C CA . ASP A 1 74 ? 11.585 9.330 -13.921 1.00 86.44 74 ASP A CA 1
ATOM 605 C C . ASP A 1 74 ? 10.706 9.925 -12.817 1.00 86.44 74 ASP A C 1
ATOM 607 O O . ASP A 1 74 ? 10.136 11.007 -12.972 1.00 86.44 74 ASP A O 1
ATOM 611 N N . VAL A 1 75 ? 10.623 9.237 -11.676 1.00 93.12 75 VAL A N 1
ATOM 612 C CA . VAL A 1 75 ? 9.792 9.670 -10.549 1.00 93.12 75 VAL A CA 1
ATOM 613 C C . VAL A 1 75 ? 10.616 9.801 -9.271 1.00 93.12 75 VAL A C 1
ATOM 615 O O . VAL A 1 75 ? 11.398 8.930 -8.885 1.00 93.12 75 VAL A O 1
ATOM 618 N N . SER A 1 76 ? 10.409 10.911 -8.562 1.00 95.44 76 SER A N 1
ATOM 619 C CA . SER A 1 76 ? 10.979 11.124 -7.232 1.00 95.44 76 SER A CA 1
ATOM 620 C C . SER A 1 76 ? 10.229 10.315 -6.175 1.00 95.44 76 SER A C 1
ATOM 622 O O . SER A 1 76 ? 9.006 10.426 -6.039 1.00 95.44 76 SER A O 1
ATOM 624 N N . TRP A 1 77 ? 10.969 9.575 -5.350 1.00 96.19 77 TRP A N 1
ATOM 625 C CA . TRP A 1 77 ? 10.415 8.827 -4.221 1.00 96.19 77 TRP A CA 1
ATOM 626 C C . TRP A 1 77 ? 9.627 9.719 -3.252 1.00 96.19 77 TRP A C 1
ATOM 628 O O . TRP A 1 77 ? 8.565 9.332 -2.773 1.00 96.19 77 TRP A O 1
ATOM 638 N N . SER A 1 78 ? 10.081 10.952 -3.010 1.00 94.38 78 SER A N 1
ATOM 639 C CA . SER A 1 78 ? 9.370 11.899 -2.140 1.00 94.38 78 SER A CA 1
ATOM 640 C C . SER A 1 78 ? 7.982 12.264 -2.676 1.00 94.38 78 SER A C 1
ATOM 642 O O . SER A 1 78 ? 7.052 12.437 -1.890 1.00 94.38 78 SER A O 1
ATOM 644 N N . SER A 1 79 ? 7.828 12.344 -4.004 1.00 94.38 79 SER A N 1
ATOM 645 C CA . SER A 1 79 ? 6.527 12.576 -4.643 1.00 94.38 79 SER A CA 1
ATOM 646 C C . SER A 1 79 ? 5.625 11.346 -4.531 1.00 94.38 79 SER A C 1
ATOM 648 O O . SER A 1 79 ? 4.456 11.477 -4.169 1.00 94.38 79 SER A O 1
ATOM 650 N N . LEU A 1 80 ? 6.167 10.142 -4.757 1.00 96.31 80 LEU A N 1
ATOM 651 C CA . LEU A 1 80 ? 5.412 8.897 -4.572 1.00 96.31 80 LEU A CA 1
ATOM 652 C C . LEU A 1 80 ? 4.917 8.745 -3.135 1.00 96.31 80 LEU A C 1
ATOM 654 O O . LEU A 1 80 ? 3.743 8.450 -2.945 1.00 96.31 80 LEU A O 1
ATOM 658 N N . LYS A 1 81 ? 5.761 9.010 -2.130 1.00 96.38 81 LYS A N 1
ATOM 659 C CA . LYS A 1 81 ? 5.360 8.963 -0.714 1.00 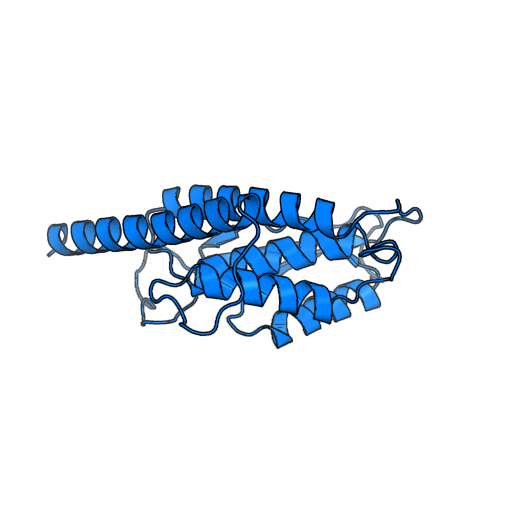96.38 81 LYS A CA 1
ATOM 660 C C . LYS A 1 81 ? 4.161 9.854 -0.416 1.00 96.38 81 LYS A C 1
ATOM 662 O O . LYS A 1 81 ? 3.236 9.423 0.266 1.00 96.38 81 LYS A O 1
ATOM 667 N N . GLU A 1 82 ? 4.143 11.076 -0.942 1.00 95.75 82 GLU A N 1
ATOM 668 C CA . GLU A 1 82 ? 3.014 11.986 -0.737 1.00 95.75 82 GLU A CA 1
ATOM 669 C C . GLU A 1 82 ? 1.711 11.419 -1.325 1.00 95.75 82 GLU A C 1
ATOM 671 O O . GLU A 1 82 ? 0.680 11.434 -0.648 1.00 95.75 82 GLU A O 1
ATOM 676 N N . HIS A 1 83 ? 1.760 10.852 -2.535 1.00 97.06 83 HIS A N 1
ATOM 677 C CA . HIS A 1 83 ? 0.603 10.199 -3.155 1.00 97.06 83 HIS A CA 1
ATOM 678 C C . HIS A 1 83 ? 0.163 8.935 -2.408 1.00 97.06 83 HIS A C 1
ATOM 680 O O . HIS A 1 83 ? -1.027 8.773 -2.142 1.00 97.06 83 HIS A O 1
ATOM 686 N N . ILE A 1 84 ? 1.112 8.085 -2.005 1.00 98.19 84 ILE A N 1
ATOM 687 C CA . ILE A 1 84 ? 0.858 6.871 -1.220 1.00 98.19 84 ILE A CA 1
ATOM 688 C C . ILE A 1 84 ? 0.105 7.227 0.060 1.00 98.19 84 ILE A C 1
ATOM 690 O O . ILE A 1 84 ? -0.933 6.636 0.349 1.00 98.19 84 ILE A O 1
ATOM 694 N N . LEU A 1 85 ? 0.595 8.211 0.818 1.00 97.81 85 LEU A N 1
ATOM 695 C CA . LEU A 1 85 ? -0.010 8.595 2.091 1.00 97.81 85 LEU A CA 1
ATOM 696 C C . LEU A 1 85 ? -1.361 9.289 1.910 1.00 97.81 85 LEU A C 1
ATOM 698 O O . LEU A 1 85 ? -2.280 9.053 2.695 1.00 97.81 85 LEU A O 1
ATOM 702 N N . LYS A 1 86 ? -1.511 10.119 0.873 1.00 97.69 86 LYS A N 1
ATOM 703 C CA . LYS A 1 86 ? -2.800 10.728 0.520 1.00 97.69 86 LYS A CA 1
ATOM 704 C C . LYS A 1 86 ? -3.846 9.657 0.206 1.00 97.69 86 LYS A C 1
ATOM 706 O O . LYS A 1 86 ? -4.963 9.724 0.724 1.00 97.69 86 LYS A O 1
ATOM 711 N N . ASP A 1 87 ? -3.486 8.660 -0.597 1.00 98.19 87 ASP A N 1
ATOM 712 C CA . ASP A 1 87 ? -4.392 7.568 -0.937 1.00 98.19 87 ASP A CA 1
ATOM 713 C C . ASP A 1 87 ? -4.641 6.634 0.244 1.00 98.19 87 ASP A C 1
ATOM 715 O O . ASP A 1 87 ? -5.766 6.168 0.403 1.00 98.19 87 ASP A O 1
ATOM 719 N N . ALA A 1 88 ? -3.649 6.389 1.102 1.00 97.94 88 ALA A N 1
ATOM 720 C CA . ALA A 1 88 ? -3.842 5.606 2.317 1.00 97.94 88 ALA A CA 1
ATOM 721 C C . ALA A 1 88 ? -4.888 6.261 3.232 1.00 97.94 88 ALA A C 1
ATOM 723 O O . ALA A 1 88 ? -5.843 5.604 3.634 1.00 97.94 88 ALA A O 1
ATOM 724 N N . VAL A 1 89 ? -4.791 7.574 3.471 1.00 97.75 89 VAL A N 1
ATOM 725 C CA . VAL A 1 89 ? -5.806 8.343 4.216 1.00 97.75 89 VAL A CA 1
ATOM 726 C C . VAL A 1 89 ? -7.187 8.223 3.566 1.00 97.75 89 VAL A C 1
ATOM 728 O O . VAL A 1 89 ? -8.178 7.962 4.253 1.00 97.75 89 VAL A O 1
ATOM 731 N N . LEU A 1 90 ? -7.270 8.381 2.241 1.00 97.50 90 LEU A N 1
ATOM 732 C CA . LEU A 1 90 ? -8.530 8.267 1.505 1.00 97.50 90 LEU A CA 1
ATOM 733 C C . LEU A 1 90 ? -9.151 6.869 1.639 1.00 97.50 90 LEU A C 1
ATOM 735 O O . LEU A 1 90 ? -10.351 6.751 1.895 1.00 97.50 90 LEU A O 1
ATOM 739 N N . TRP A 1 91 ? -8.359 5.815 1.451 1.00 97.12 91 TRP A N 1
ATOM 740 C CA . TRP A 1 91 ? -8.833 4.435 1.506 1.00 97.12 91 TRP A CA 1
ATOM 741 C C . TRP A 1 91 ? -9.179 3.999 2.925 1.00 97.12 91 TRP A C 1
ATOM 743 O O . TRP A 1 91 ? -10.203 3.340 3.093 1.00 97.12 91 TRP A O 1
ATOM 753 N N . THR A 1 92 ? -8.443 4.436 3.948 1.00 96.06 92 THR A N 1
ATOM 754 C CA . THR A 1 92 ? -8.826 4.215 5.352 1.00 96.06 92 THR A CA 1
ATOM 755 C C . THR A 1 92 ? -10.171 4.871 5.653 1.00 96.06 92 THR A C 1
ATOM 757 O O . THR A 1 92 ? -11.069 4.214 6.176 1.00 96.06 92 THR A O 1
ATOM 760 N N . ARG A 1 93 ? -10.383 6.122 5.219 1.00 95.19 93 ARG A N 1
ATOM 761 C CA . ARG A 1 93 ? -11.674 6.808 5.387 1.00 95.19 93 ARG A CA 1
ATOM 762 C C . ARG A 1 93 ? -12.823 6.092 4.671 1.00 95.19 93 ARG A C 1
ATOM 764 O O . ARG A 1 93 ? -13.899 5.946 5.240 1.00 95.19 93 ARG A O 1
ATOM 771 N N . LYS A 1 94 ? -12.618 5.632 3.432 1.00 93.69 94 LYS A N 1
ATOM 772 C CA . LYS A 1 94 ? -13.622 4.834 2.698 1.00 93.69 94 LYS A CA 1
ATOM 773 C C . LYS A 1 94 ? -13.922 3.514 3.404 1.00 93.69 94 LYS A C 1
ATOM 775 O O . LYS A 1 94 ? -15.070 3.091 3.468 1.00 93.69 94 LYS A O 1
ATOM 780 N N . THR A 1 95 ? -12.892 2.881 3.951 1.00 91.44 95 THR A N 1
ATOM 781 C CA . THR A 1 95 ? -13.023 1.633 4.702 1.00 91.44 95 THR A CA 1
ATOM 782 C C . THR A 1 95 ? -13.832 1.858 5.982 1.00 91.44 95 THR A C 1
ATOM 784 O O . THR A 1 95 ? -14.653 1.013 6.333 1.00 91.44 95 THR A O 1
ATOM 787 N N . LEU A 1 96 ? -13.691 3.021 6.633 1.00 89.81 96 LEU A N 1
ATOM 788 C CA . LEU A 1 96 ? -14.414 3.362 7.867 1.00 89.81 96 LEU A CA 1
ATOM 789 C C . LEU A 1 96 ? -15.927 3.411 7.635 1.00 89.81 96 LEU A C 1
ATOM 791 O O . LEU A 1 96 ? -16.712 2.904 8.435 1.00 89.81 96 LEU A O 1
ATOM 795 N N . GLN A 1 97 ? -16.338 3.909 6.466 1.00 87.31 97 GLN A N 1
ATOM 796 C CA . GLN A 1 97 ? -17.740 3.947 6.036 1.00 87.31 97 GLN A CA 1
ATOM 797 C C . GLN A 1 97 ? -18.370 2.551 5.893 1.00 87.31 97 GLN A C 1
ATOM 799 O O . GLN A 1 97 ? -19.590 2.429 5.794 1.00 87.31 97 GLN A O 1
ATOM 804 N N . SER A 1 98 ? -17.572 1.477 5.906 1.00 83.00 98 SER A N 1
ATOM 805 C CA . SER A 1 98 ? -18.083 0.106 5.890 1.00 83.00 98 SER A CA 1
ATOM 806 C C . SER A 1 98 ? -18.824 -0.274 7.185 1.00 83.00 98 SER A C 1
ATOM 808 O O . SER A 1 98 ? -19.626 -1.220 7.177 1.00 83.00 98 SER A O 1
ATOM 810 N N . GLY A 1 99 ? -18.570 0.454 8.281 1.00 80.25 99 GLY A N 1
ATOM 811 C CA . GLY A 1 99 ? -19.149 0.225 9.603 1.00 80.25 99 GLY A CA 1
ATOM 812 C C . GLY A 1 99 ? -18.551 -0.955 10.375 1.00 80.25 99 GLY A C 1
ATOM 813 O O . GLY A 1 99 ? -19.086 -1.303 11.426 1.00 80.25 99 GLY A O 1
ATOM 814 N N . MET A 1 100 ? -17.495 -1.587 9.857 1.00 82.62 100 MET A N 1
ATOM 815 C CA . MET A 1 100 ? -16.697 -2.581 10.575 1.00 82.62 100 MET A CA 1
ATOM 816 C C . MET A 1 100 ? -15.504 -1.918 11.265 1.00 82.62 100 MET A C 1
ATOM 818 O O . MET A 1 100 ? -14.994 -0.902 10.795 1.00 82.62 100 MET A O 1
ATOM 822 N N . LEU A 1 101 ? -15.038 -2.531 12.355 1.00 87.44 101 LEU A N 1
ATOM 823 C CA . LEU A 1 101 ? -13.875 -2.059 13.098 1.00 87.44 101 LEU A CA 1
ATOM 824 C C . LEU A 1 101 ? -12.617 -2.036 12.219 1.00 87.44 101 LEU A C 1
ATOM 826 O O . LEU A 1 101 ? -12.247 -3.059 11.637 1.00 87.44 101 LEU A O 1
ATOM 830 N N . ILE A 1 102 ? -11.944 -0.891 12.194 1.00 90.50 102 ILE A N 1
ATOM 831 C CA . ILE A 1 102 ? -10.614 -0.687 11.623 1.00 90.50 102 ILE A CA 1
ATOM 832 C C . ILE A 1 102 ? -9.586 -0.683 12.745 1.00 90.50 102 ILE A C 1
ATOM 834 O O . ILE A 1 102 ? -9.768 -0.044 13.779 1.00 90.50 102 ILE A O 1
ATOM 838 N N . THR A 1 103 ? -8.490 -1.390 12.516 1.00 90.88 103 THR A N 1
ATOM 839 C CA . THR A 1 103 ? -7.344 -1.473 13.420 1.00 90.88 103 THR A CA 1
ATOM 840 C C . THR A 1 103 ? -6.071 -0.984 12.741 1.00 90.88 103 THR A C 1
ATOM 842 O O . THR A 1 103 ? -6.016 -0.759 11.531 1.00 90.88 103 THR A O 1
ATOM 845 N N . GLU A 1 104 ? -5.011 -0.878 13.528 1.00 92.00 104 GLU A N 1
ATOM 846 C CA . GLU A 1 104 ? -3.653 -0.567 13.091 1.00 92.00 104 GLU A CA 1
ATOM 847 C C . GLU A 1 104 ? -3.175 -1.552 12.012 1.00 92.00 104 GLU A C 1
ATOM 849 O O . GLU A 1 104 ? -2.490 -1.162 11.070 1.00 92.00 104 GLU A O 1
ATOM 854 N N . VAL A 1 105 ? -3.573 -2.827 12.110 1.00 90.81 105 VAL A N 1
ATOM 855 C CA . VAL A 1 105 ? -3.212 -3.869 11.135 1.00 90.81 105 VAL A CA 1
ATOM 856 C C . VAL A 1 105 ? -3.899 -3.636 9.785 1.00 90.81 105 VAL A C 1
ATOM 858 O O . VAL A 1 105 ? -3.294 -3.853 8.729 1.00 90.81 105 VAL A O 1
ATOM 861 N N . ASP A 1 106 ? -5.143 -3.160 9.803 1.00 92.31 106 ASP A N 1
ATOM 862 C CA . ASP A 1 106 ? -5.877 -2.822 8.584 1.00 92.31 106 ASP A CA 1
ATOM 863 C C . ASP A 1 106 ? -5.250 -1.586 7.923 1.00 92.31 106 ASP A C 1
ATOM 865 O O . ASP A 1 106 ? -4.977 -1.593 6.725 1.00 92.31 106 ASP A O 1
ATOM 869 N N . VAL A 1 107 ? -4.907 -0.556 8.706 1.00 94.81 107 VAL A N 1
ATOM 870 C CA . VAL A 1 107 ? -4.208 0.629 8.183 1.00 94.81 107 VAL A CA 1
ATOM 871 C C . VAL A 1 107 ? -2.820 0.277 7.642 1.00 94.81 107 VAL A C 1
ATOM 873 O O . VAL A 1 107 ? -2.457 0.741 6.561 1.00 94.81 107 VAL A O 1
ATOM 876 N N . PHE A 1 108 ? -2.070 -0.596 8.318 1.00 95.19 108 PHE A N 1
ATOM 877 C CA . PHE A 1 108 ? -0.809 -1.138 7.804 1.00 95.19 108 PHE A CA 1
ATOM 878 C C . PHE A 1 108 ? -1.007 -1.815 6.440 1.00 95.19 108 PHE A C 1
ATOM 880 O O . PHE A 1 108 ? -0.279 -1.515 5.497 1.00 95.19 108 PHE A O 1
ATOM 887 N N . THR A 1 109 ? -2.025 -2.669 6.305 1.00 94.75 109 THR A N 1
ATOM 888 C CA . THR A 1 109 ? -2.375 -3.349 5.043 1.00 94.75 109 THR A CA 1
ATOM 889 C C . THR A 1 109 ? -2.666 -2.346 3.924 1.00 94.75 109 THR A C 1
ATOM 891 O O . THR A 1 109 ? -2.171 -2.507 2.807 1.00 94.75 109 THR A O 1
ATOM 894 N N . ILE A 1 110 ? -3.410 -1.275 4.222 1.00 96.62 110 ILE A N 1
ATOM 895 C CA . ILE A 1 110 ? -3.708 -0.196 3.268 1.00 96.62 110 ILE A CA 1
ATOM 896 C C . ILE A 1 110 ? -2.426 0.518 2.834 1.00 96.62 110 ILE A C 1
ATOM 898 O O . ILE A 1 110 ? -2.205 0.698 1.636 1.00 96.62 110 ILE A O 1
ATOM 902 N N . ILE A 1 111 ? -1.570 0.907 3.786 1.00 97.94 111 ILE A N 1
ATOM 903 C CA . ILE A 1 111 ? -0.310 1.602 3.493 1.00 97.94 111 ILE A CA 1
ATOM 904 C C . ILE A 1 111 ? 0.578 0.717 2.616 1.00 97.94 111 ILE A C 1
ATOM 906 O O . ILE A 1 111 ? 0.995 1.167 1.554 1.00 97.94 111 ILE A O 1
ATOM 910 N N . MET A 1 112 ? 0.807 -0.544 2.996 1.00 98.12 112 MET A N 1
ATOM 911 C CA . MET A 1 112 ? 1.646 -1.469 2.224 1.00 98.12 112 MET A CA 1
ATOM 912 C C . MET A 1 112 ? 1.092 -1.727 0.821 1.00 98.12 112 MET A C 1
ATOM 914 O O . MET A 1 112 ? 1.851 -1.691 -0.149 1.00 98.12 112 MET A O 1
ATOM 918 N N . GLY A 1 113 ? -0.226 -1.917 0.695 1.00 98.06 113 GLY A N 1
ATOM 919 C CA . GLY A 1 113 ? -0.902 -2.050 -0.595 1.00 98.06 113 GLY A CA 1
ATOM 920 C C . GLY A 1 113 ? -0.651 -0.843 -1.497 1.00 98.06 113 GLY A C 1
ATOM 921 O O . GLY A 1 113 ? -0.224 -1.001 -2.642 1.00 98.06 113 GLY A O 1
ATOM 922 N N . LYS A 1 114 ? -0.812 0.375 -0.965 1.00 98.50 114 LYS A N 1
ATOM 923 C CA . LYS A 1 114 ? -0.523 1.603 -1.718 1.00 98.50 114 LYS A CA 1
ATOM 924 C C . LYS A 1 114 ? 0.954 1.761 -2.033 1.00 98.50 114 LYS A C 1
ATOM 926 O O . LYS A 1 114 ? 1.282 2.169 -3.144 1.00 98.50 114 LYS A O 1
ATOM 931 N N . THR A 1 115 ? 1.849 1.387 -1.126 1.00 98.56 115 THR A N 1
ATOM 932 C CA . THR A 1 115 ? 3.290 1.418 -1.384 1.00 98.56 115 THR A CA 1
ATOM 933 C C . THR A 1 115 ? 3.656 0.551 -2.582 1.00 98.56 115 THR A C 1
ATOM 935 O O . THR A 1 115 ? 4.282 1.059 -3.512 1.00 98.56 115 THR A O 1
ATOM 938 N N . ILE A 1 116 ? 3.226 -0.716 -2.625 1.00 98.38 116 ILE A N 1
ATOM 939 C CA . ILE A 1 116 ? 3.537 -1.589 -3.768 1.00 98.38 116 ILE A CA 1
ATOM 940 C C . ILE A 1 116 ? 2.789 -1.175 -5.043 1.00 98.38 116 ILE A C 1
ATOM 942 O O . ILE A 1 116 ? 3.327 -1.340 -6.136 1.00 98.38 116 ILE A O 1
ATOM 946 N N . GLU A 1 117 ? 1.597 -0.580 -4.936 1.00 98.12 117 GLU A N 1
ATOM 947 C CA . GLU A 1 117 ? 0.886 -0.003 -6.083 1.00 98.12 117 GLU A CA 1
ATOM 948 C C . GLU A 1 117 ? 1.724 1.077 -6.773 1.00 98.12 117 GLU A C 1
ATOM 950 O O . GLU A 1 117 ? 2.065 0.962 -7.949 1.00 98.12 117 GLU A O 1
ATOM 955 N N . TYR A 1 118 ? 2.084 2.121 -6.030 1.00 97.81 118 TYR A N 1
ATOM 956 C CA . TYR A 1 118 ? 2.819 3.260 -6.572 1.00 97.81 118 TYR A CA 1
ATOM 957 C C . TYR A 1 118 ? 4.251 2.888 -6.957 1.00 97.81 118 TYR A C 1
ATOM 959 O O . TYR A 1 118 ? 4.734 3.327 -8.000 1.00 97.81 118 TYR A O 1
ATOM 967 N N . TYR A 1 119 ? 4.918 2.044 -6.164 1.00 97.62 119 TYR A N 1
ATOM 968 C CA . TYR A 1 119 ? 6.272 1.592 -6.472 1.00 97.62 119 TYR A CA 1
ATOM 969 C C . TYR A 1 119 ? 6.304 0.787 -7.774 1.00 97.62 119 TYR A C 1
ATOM 971 O O . TYR A 1 119 ? 7.082 1.093 -8.671 1.00 97.62 119 TYR A O 1
ATOM 979 N N . THR A 1 120 ? 5.440 -0.220 -7.934 1.00 96.75 120 THR A N 1
ATOM 980 C CA . THR A 1 120 ? 5.487 -1.065 -9.140 1.00 96.75 120 THR A CA 1
ATOM 981 C C . THR A 1 120 ? 5.101 -0.310 -10.414 1.00 96.75 120 THR A C 1
ATOM 983 O O . THR A 1 120 ? 5.632 -0.630 -11.475 1.00 96.75 120 THR A O 1
ATOM 986 N N . LYS A 1 121 ? 4.241 0.718 -10.319 1.00 94.69 121 LYS A N 1
ATOM 987 C CA . LYS A 1 121 ? 3.924 1.640 -11.428 1.00 94.69 121 LYS A CA 1
ATOM 988 C C . LYS A 1 121 ? 5.125 2.466 -11.890 1.00 94.69 121 LYS A C 1
ATOM 990 O O . LYS A 1 121 ? 5.220 2.759 -13.074 1.00 94.69 121 LYS A O 1
ATOM 995 N N . ALA A 1 122 ? 6.003 2.860 -10.971 1.00 94.88 122 ALA A N 1
ATOM 996 C CA . ALA A 1 122 ? 7.141 3.730 -11.265 1.00 94.88 122 ALA A CA 1
ATOM 997 C C . ALA A 1 122 ? 8.465 2.963 -11.468 1.00 94.88 122 ALA A C 1
ATOM 999 O O . ALA A 1 122 ? 9.456 3.533 -11.920 1.00 94.88 122 ALA A O 1
ATOM 1000 N N . PHE A 1 123 ? 8.509 1.670 -11.137 1.00 94.06 123 PHE A N 1
ATOM 1001 C CA . PHE A 1 123 ? 9.708 0.844 -11.267 1.00 94.06 123 PHE A CA 1
ATOM 1002 C C . PHE A 1 123 ? 10.141 0.693 -12.743 1.00 94.06 123 PHE A C 1
ATOM 1004 O O . PHE A 1 123 ? 9.300 0.389 -13.590 1.00 94.06 123 PHE A O 1
ATOM 1011 N N . PRO A 1 124 ? 11.445 0.812 -13.077 1.00 92.62 124 PRO A N 1
ATOM 1012 C CA . PRO A 1 124 ? 12.594 0.911 -12.172 1.00 92.62 124 PRO A CA 1
ATOM 1013 C C . PRO A 1 124 ? 13.073 2.350 -11.921 1.00 92.62 124 PRO A C 1
ATOM 1015 O O . PRO A 1 124 ? 14.034 2.550 -11.182 1.00 92.62 124 PRO A O 1
ATOM 1018 N N . ASN A 1 125 ? 12.419 3.349 -12.513 1.00 92.38 125 ASN A N 1
ATOM 1019 C CA . ASN A 1 125 ? 12.910 4.724 -12.612 1.00 92.38 125 ASN A CA 1
ATOM 1020 C C . ASN A 1 125 ? 12.554 5.571 -11.378 1.00 92.38 125 ASN A C 1
ATOM 1022 O O . ASN A 1 125 ? 12.079 6.702 -11.480 1.00 92.38 125 ASN A O 1
ATOM 1026 N N . ILE A 1 126 ? 12.792 5.020 -10.186 1.00 94.75 126 ILE A N 1
ATOM 1027 C CA . ILE A 1 126 ? 12.477 5.669 -8.911 1.00 94.75 126 ILE A CA 1
ATOM 1028 C C . ILE A 1 126 ? 13.770 6.108 -8.241 1.00 94.75 126 ILE A C 1
ATOM 1030 O O . ILE A 1 126 ? 14.640 5.283 -7.956 1.00 94.75 126 ILE A O 1
ATOM 1034 N N . LYS A 1 127 ? 13.882 7.405 -7.948 1.00 93.62 127 LYS A N 1
ATOM 1035 C CA . LYS A 1 127 ? 15.078 7.986 -7.324 1.00 93.62 127 LYS A CA 1
ATOM 1036 C C . LYS A 1 127 ? 14.733 8.696 -6.019 1.00 93.62 127 LYS A C 1
ATOM 1038 O O . LYS A 1 127 ? 13.777 9.468 -5.942 1.00 93.62 127 LYS A O 1
ATOM 1043 N N . HIS A 1 128 ? 15.558 8.498 -5.002 1.00 92.19 128 HIS A N 1
ATOM 1044 C CA . HIS A 1 128 ? 15.585 9.286 -3.778 1.00 92.19 128 HIS A CA 1
ATOM 1045 C C . HIS A 1 128 ? 16.915 10.043 -3.720 1.00 92.19 128 HIS A C 1
ATOM 1047 O O . HIS A 1 128 ? 17.977 9.434 -3.659 1.00 92.19 128 HIS A O 1
ATOM 1053 N N . LYS A 1 129 ? 16.874 11.383 -3.790 1.00 89.38 129 LYS A N 1
ATOM 1054 C CA . LYS A 1 129 ? 18.084 12.234 -3.845 1.00 89.38 129 LYS A CA 1
ATOM 1055 C C . LYS A 1 129 ? 19.081 11.784 -4.935 1.00 89.38 129 LYS A C 1
ATOM 1057 O O . LYS A 1 129 ? 20.274 11.678 -4.684 1.00 89.38 129 LYS A O 1
ATOM 1062 N N . ASN A 1 130 ? 18.570 11.510 -6.139 1.00 88.75 130 ASN A N 1
ATOM 1063 C CA . ASN A 1 130 ? 19.310 11.004 -7.309 1.00 88.75 130 ASN A CA 1
ATOM 1064 C C . ASN A 1 130 ? 19.880 9.579 -7.196 1.00 88.75 130 ASN A C 1
ATOM 1066 O O . ASN A 1 130 ? 20.492 9.107 -8.150 1.00 88.75 130 ASN A O 1
ATOM 1070 N N . VAL A 1 131 ? 19.631 8.867 -6.095 1.00 93.38 131 VAL A N 1
ATOM 1071 C CA . VAL A 1 131 ? 20.027 7.463 -5.918 1.00 93.38 131 VAL A CA 1
ATOM 1072 C C . VAL A 1 131 ? 18.809 6.559 -6.140 1.00 93.38 131 VAL A C 1
ATOM 1074 O O . VAL A 1 131 ? 17.728 6.897 -5.651 1.00 93.38 131 VAL A O 1
ATOM 1077 N N . PRO A 1 132 ? 18.925 5.438 -6.876 1.00 94.50 132 PRO A N 1
ATOM 1078 C CA . PRO A 1 132 ? 17.844 4.461 -6.981 1.00 94.50 132 PRO A CA 1
ATOM 1079 C C . PRO A 1 132 ? 17.393 3.964 -5.605 1.00 94.50 132 PRO A C 1
ATOM 1081 O O . PRO A 1 132 ? 18.228 3.747 -4.732 1.00 94.50 132 PRO A O 1
ATOM 1084 N N . ILE A 1 133 ? 16.088 3.761 -5.423 1.00 96.44 133 ILE A N 1
ATOM 1085 C CA . ILE A 1 133 ? 15.532 3.164 -4.201 1.00 96.44 133 ILE A CA 1
ATOM 1086 C C . ILE A 1 133 ? 14.940 1.784 -4.493 1.00 96.44 133 ILE A C 1
ATOM 1088 O O . ILE A 1 133 ? 14.167 1.591 -5.439 1.00 96.44 133 ILE A O 1
ATOM 1092 N N . THR A 1 134 ? 15.292 0.805 -3.670 1.00 97.00 134 THR A N 1
ATOM 1093 C CA . THR A 1 134 ? 14.784 -0.565 -3.765 1.00 97.00 134 THR A CA 1
ATOM 1094 C C . THR A 1 134 ? 13.376 -0.694 -3.179 1.00 97.00 134 THR A C 1
ATOM 1096 O O . THR A 1 134 ? 12.928 0.123 -2.374 1.00 97.00 134 THR A O 1
ATOM 1099 N N . LEU A 1 135 ? 12.663 -1.757 -3.566 1.00 97.69 135 LEU A N 1
ATOM 1100 C CA . LEU A 1 135 ? 11.338 -2.061 -3.020 1.00 97.69 135 LEU A CA 1
ATOM 1101 C C . LEU A 1 135 ? 11.395 -2.284 -1.501 1.00 97.69 135 LEU A C 1
ATOM 1103 O O . LEU A 1 135 ? 10.495 -1.849 -0.790 1.00 97.69 135 LEU A O 1
ATOM 1107 N N . ALA A 1 136 ? 12.452 -2.944 -1.016 1.00 97.69 136 ALA A N 1
ATOM 1108 C CA . ALA A 1 136 ? 12.649 -3.204 0.405 1.00 97.69 136 ALA A CA 1
ATOM 1109 C C . ALA A 1 136 ? 12.818 -1.895 1.188 1.00 97.69 136 ALA A C 1
ATOM 1111 O O . ALA A 1 136 ? 12.097 -1.674 2.154 1.00 97.69 136 ALA A O 1
ATOM 1112 N N . GLU A 1 137 ? 13.686 -0.985 0.735 1.00 97.56 137 GLU A N 1
ATOM 1113 C CA . GLU A 1 137 ? 13.866 0.332 1.369 1.00 97.56 137 GLU A CA 1
ATOM 1114 C C . GLU A 1 137 ? 12.566 1.144 1.379 1.00 97.56 137 GLU A C 1
ATOM 1116 O O . GLU A 1 137 ? 12.189 1.698 2.411 1.00 97.56 137 GLU A O 1
ATOM 1121 N N . ALA A 1 138 ? 11.843 1.167 0.253 1.00 97.88 138 ALA A N 1
ATOM 1122 C CA . ALA A 1 138 ? 10.558 1.851 0.145 1.00 97.88 138 ALA A CA 1
ATOM 1123 C C . ALA A 1 138 ? 9.516 1.290 1.130 1.00 97.88 138 ALA A C 1
ATOM 1125 O O . ALA A 1 138 ? 8.809 2.051 1.790 1.00 97.88 138 ALA A O 1
ATOM 1126 N N . LEU A 1 139 ? 9.416 -0.036 1.251 1.00 98.12 139 LEU A N 1
ATOM 1127 C CA . LEU A 1 139 ? 8.489 -0.693 2.174 1.00 98.12 139 LEU A CA 1
ATOM 1128 C C . LEU A 1 139 ? 8.888 -0.494 3.637 1.00 98.12 139 LEU A C 1
ATOM 1130 O O . LEU A 1 139 ? 8.017 -0.220 4.462 1.00 98.12 139 LEU A O 1
ATOM 1134 N N . HIS A 1 140 ? 10.179 -0.576 3.957 1.00 97.19 140 HIS A N 1
ATOM 1135 C CA . HIS A 1 140 ? 10.696 -0.294 5.294 1.00 97.19 140 HIS A CA 1
ATOM 1136 C C . HIS A 1 140 ? 10.364 1.134 5.739 1.00 97.19 140 HIS A C 1
ATOM 1138 O O . HIS A 1 140 ? 9.780 1.306 6.806 1.00 97.19 140 HIS A O 1
ATOM 1144 N N . GLU A 1 141 ? 10.614 2.140 4.897 1.00 95.69 141 GLU A N 1
ATOM 1145 C CA . GLU A 1 141 ? 10.292 3.533 5.232 1.00 95.69 141 GLU A CA 1
ATOM 1146 C C . GLU A 1 141 ? 8.782 3.731 5.475 1.00 95.69 141 GLU A C 1
ATOM 1148 O O . GLU A 1 141 ? 8.362 4.419 6.408 1.00 95.69 141 GLU A O 1
ATOM 1153 N N . MET A 1 142 ? 7.937 3.090 4.667 1.00 97.12 142 MET A N 1
ATOM 1154 C CA . MET A 1 142 ? 6.482 3.185 4.817 1.00 97.12 142 MET A CA 1
ATOM 1155 C C . MET A 1 142 ? 5.949 2.383 6.013 1.00 97.12 142 MET A C 1
ATOM 1157 O O . MET A 1 142 ? 4.936 2.764 6.603 1.00 97.12 142 MET A O 1
ATOM 1161 N N . LYS A 1 143 ? 6.628 1.301 6.412 1.00 95.50 143 LYS A N 1
ATOM 1162 C CA . LYS A 1 143 ? 6.360 0.593 7.671 1.00 95.50 143 LYS A CA 1
ATOM 1163 C C . LYS A 1 143 ? 6.710 1.475 8.862 1.00 95.50 143 LYS A C 1
ATOM 1165 O O . LYS A 1 143 ? 5.931 1.522 9.810 1.00 95.50 143 LYS A O 1
ATOM 1170 N N . ASP A 1 144 ? 7.838 2.174 8.812 1.00 93.19 144 ASP A N 1
ATOM 1171 C CA . ASP A 1 144 ? 8.228 3.090 9.881 1.00 93.19 144 ASP A CA 1
ATOM 1172 C C . ASP A 1 144 ? 7.178 4.189 10.039 1.00 93.19 144 ASP A C 1
ATOM 1174 O O . ASP A 1 144 ? 6.723 4.434 11.154 1.00 93.19 144 ASP A O 1
ATOM 1178 N N . PHE A 1 145 ? 6.672 4.753 8.936 1.00 94.56 145 PHE A N 1
ATOM 1179 C CA . PHE A 1 145 ? 5.503 5.636 8.980 1.00 94.56 145 PHE A CA 1
ATOM 1180 C C . PHE A 1 145 ? 4.281 4.957 9.624 1.00 94.56 145 PHE A C 1
ATOM 1182 O O . PHE A 1 145 ? 3.657 5.543 10.504 1.00 94.56 145 PHE A O 1
ATOM 1189 N N . ALA A 1 146 ? 3.942 3.722 9.240 1.00 94.00 146 ALA A N 1
ATOM 1190 C CA . ALA A 1 146 ? 2.802 3.001 9.814 1.00 94.00 146 ALA A CA 1
ATOM 1191 C C . ALA A 1 146 ? 2.938 2.774 11.334 1.00 94.00 146 ALA A C 1
ATOM 1193 O O . ALA A 1 146 ? 1.935 2.795 12.043 1.00 94.00 146 ALA A O 1
ATOM 1194 N N . ASN A 1 147 ? 4.157 2.631 11.863 1.00 91.19 147 ASN A N 1
ATOM 1195 C CA . ASN A 1 147 ? 4.385 2.524 13.309 1.00 91.19 147 ASN A CA 1
ATOM 1196 C C . ASN A 1 147 ? 4.015 3.818 14.065 1.00 91.19 147 ASN A C 1
ATOM 1198 O O . ASN A 1 147 ? 3.655 3.748 15.241 1.00 91.19 147 ASN A O 1
ATOM 1202 N N . HIS A 1 148 ? 4.055 4.983 13.406 1.00 90.06 148 HIS A N 1
ATOM 1203 C CA . HIS A 1 148 ? 3.613 6.263 13.984 1.00 90.06 148 HIS A CA 1
ATOM 1204 C C . HIS A 1 148 ? 2.082 6.403 14.035 1.00 90.06 148 HIS A C 1
ATOM 1206 O O . HIS A 1 148 ? 1.565 7.309 14.679 1.00 90.06 148 HIS A O 1
ATOM 1212 N N . VAL A 1 149 ? 1.346 5.518 13.356 1.00 90.00 149 VAL A N 1
ATOM 1213 C CA . VAL A 1 149 ? -0.128 5.501 13.311 1.00 90.00 149 VAL A CA 1
ATOM 1214 C C . VAL A 1 149 ? -0.725 4.701 14.487 1.00 90.00 149 VAL A C 1
ATOM 1216 O O . VAL A 1 149 ? -1.926 4.459 14.566 1.00 90.00 149 VAL A O 1
ATOM 1219 N N . THR A 1 150 ? 0.113 4.257 15.423 1.00 77.44 150 THR A N 1
ATOM 1220 C CA . THR A 1 150 ? -0.314 3.445 16.567 1.00 77.44 150 THR A CA 1
ATOM 1221 C C . THR A 1 150 ? -0.786 4.303 17.745 1.00 77.44 150 THR A C 1
ATOM 1223 O O . THR A 1 150 ? -0.405 5.462 17.887 1.00 77.44 150 THR A O 1
ATOM 1226 N N . GLU A 1 151 ? -1.624 3.730 18.615 1.00 59.22 151 GLU A N 1
ATOM 1227 C CA . GLU A 1 151 ? -2.174 4.422 19.797 1.00 59.22 151 GLU A CA 1
ATOM 1228 C C . GLU A 1 151 ? -1.133 4.734 20.879 1.00 59.22 151 GLU A C 1
ATOM 1230 O O . GLU A 1 151 ? -1.397 5.5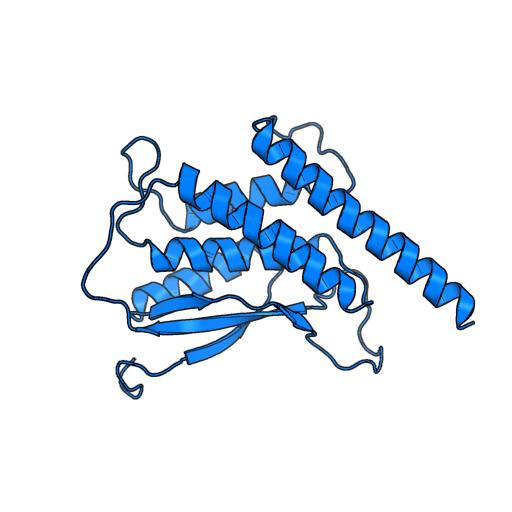22 21.784 1.00 59.22 151 GLU A O 1
ATOM 1235 N N . SER A 1 152 ? 0.045 4.111 20.814 1.00 55.34 152 SER A N 1
ATOM 1236 C CA . SER A 1 152 ? 1.119 4.304 21.784 1.00 55.34 152 SER A CA 1
ATOM 1237 C C . SER A 1 152 ? 2.305 4.980 21.101 1.00 55.34 152 SER A C 1
ATOM 1239 O O . SER A 1 152 ? 2.941 4.339 20.261 1.00 55.34 152 SER A O 1
ATOM 1241 N N . PRO A 1 153 ? 2.640 6.239 21.443 1.00 51.88 153 PRO A N 1
ATOM 1242 C CA . PRO A 1 153 ? 3.858 6.855 20.945 1.00 51.88 153 PRO A CA 1
ATOM 1243 C C . PRO A 1 153 ? 5.047 6.005 21.392 1.00 51.88 153 PRO A C 1
ATOM 1245 O O . PRO A 1 153 ? 5.305 5.836 22.585 1.00 51.88 153 PRO A O 1
ATOM 1248 N N . GLN A 1 154 ? 5.758 5.427 20.430 1.00 56.84 154 GLN A N 1
ATOM 1249 C CA . GLN A 1 154 ? 7.015 4.751 20.715 1.00 56.84 154 GLN A CA 1
ATOM 1250 C C . GLN A 1 154 ? 8.047 5.851 20.976 1.00 56.84 154 GLN A C 1
ATOM 1252 O O . GLN A 1 154 ? 8.343 6.641 20.082 1.00 56.84 154 GLN A O 1
ATOM 1257 N N . LEU A 1 155 ? 8.573 5.912 22.204 1.00 49.91 155 LEU A N 1
ATOM 1258 C CA . LEU A 1 155 ? 9.505 6.949 22.681 1.00 49.91 155 LEU A CA 1
ATOM 1259 C C . LEU A 1 155 ? 10.782 7.098 21.823 1.00 49.91 155 LEU A C 1
ATOM 1261 O O . LEU A 1 155 ? 11.477 8.100 21.945 1.00 49.91 155 LEU A O 1
ATOM 1265 N N . GLU A 1 156 ? 11.074 6.133 20.948 1.00 58.78 156 GLU A N 1
ATOM 1266 C CA . GLU A 1 156 ? 12.284 6.069 20.115 1.00 58.78 156 GLU A CA 1
ATOM 1267 C C . GLU A 1 156 ? 12.045 6.394 18.626 1.00 58.78 156 GLU A C 1
ATOM 1269 O O . GLU A 1 156 ? 12.958 6.283 17.808 1.00 58.78 156 GLU A O 1
ATOM 1274 N N . GLN A 1 157 ? 10.831 6.792 18.232 1.00 65.62 157 GLN A N 1
ATOM 1275 C CA . GLN A 1 157 ? 10.534 7.114 16.834 1.00 65.62 157 GLN A CA 1
ATOM 1276 C C . GLN A 1 157 ? 11.126 8.467 16.406 1.00 65.62 157 GLN A C 1
ATOM 1278 O O . GLN A 1 157 ? 10.925 9.496 17.051 1.00 65.62 157 GLN A O 1
ATOM 1283 N N . LEU A 1 158 ? 11.836 8.473 15.273 1.00 72.31 158 LEU A N 1
ATOM 1284 C CA . LEU A 1 158 ? 12.329 9.697 14.639 1.00 72.31 158 LEU A CA 1
ATOM 1285 C C . LEU A 1 158 ? 11.155 10.612 14.248 1.00 72.31 158 LEU A C 1
ATOM 1287 O O . LEU A 1 158 ? 10.191 10.137 13.650 1.00 72.31 158 LEU A O 1
ATOM 1291 N N . PRO A 1 159 ? 11.234 11.929 14.501 1.00 74.06 159 PRO A N 1
ATOM 1292 C CA . PRO A 1 159 ? 10.136 12.835 14.198 1.00 74.06 159 PRO A CA 1
ATOM 1293 C C . PRO A 1 159 ? 9.849 12.889 12.692 1.00 74.06 159 PRO A C 1
ATOM 1295 O O . PRO A 1 159 ? 10.740 13.122 11.871 1.00 74.06 159 PRO A O 1
ATOM 1298 N N . LEU A 1 160 ? 8.574 12.727 12.332 1.00 81.56 160 LEU A N 1
ATOM 1299 C CA . LEU A 1 160 ? 8.112 12.859 10.954 1.00 81.56 160 LEU A CA 1
ATOM 1300 C C . LEU A 1 160 ? 8.152 14.326 10.488 1.00 81.56 160 LEU A C 1
ATOM 1302 O O . LEU A 1 160 ? 7.854 15.242 11.263 1.00 81.56 160 LEU A O 1
ATOM 1306 N N . PRO A 1 161 ? 8.404 14.582 9.190 1.00 84.81 161 PRO A N 1
ATOM 1307 C CA . PRO A 1 161 ? 8.103 15.873 8.583 1.00 84.81 161 PRO A CA 1
ATOM 1308 C C . PRO A 1 161 ? 6.654 16.291 8.872 1.00 84.81 161 PRO A C 1
ATOM 1310 O O . PRO A 1 161 ? 5.749 15.457 8.826 1.00 84.81 161 PRO A O 1
ATOM 1313 N N . LYS A 1 162 ? 6.402 17.588 9.100 1.00 82.25 162 LYS A N 1
ATOM 1314 C CA . LYS A 1 162 ? 5.068 18.109 9.478 1.00 82.25 162 LYS A CA 1
ATOM 1315 C C . LYS A 1 162 ? 3.930 17.621 8.569 1.00 82.25 162 LYS A C 1
ATOM 1317 O O . LYS A 1 162 ? 2.842 17.310 9.046 1.00 82.25 162 LYS A O 1
ATOM 1322 N N . SER A 1 163 ? 4.174 17.539 7.258 1.00 83.25 163 SER A N 1
ATOM 1323 C CA . SER A 1 163 ? 3.187 17.069 6.274 1.00 83.25 163 SER A CA 1
ATOM 1324 C C . SER A 1 163 ? 2.816 15.592 6.434 1.00 83.25 163 SER A C 1
ATOM 1326 O O . SER A 1 163 ? 1.710 15.205 6.052 1.00 83.25 163 SER A O 1
ATOM 1328 N N . TYR A 1 164 ? 3.722 14.770 6.966 1.00 89.38 164 TYR A N 1
ATOM 1329 C CA . TYR A 1 164 ? 3.512 13.352 7.247 1.00 89.38 164 TYR A CA 1
ATOM 1330 C C . TYR A 1 164 ? 2.942 13.155 8.651 1.00 89.38 164 TYR A C 1
ATOM 1332 O O . TYR A 1 164 ? 2.009 12.374 8.799 1.00 89.38 164 TYR A O 1
ATOM 1340 N N . ALA A 1 165 ? 3.392 13.936 9.639 1.00 89.81 165 ALA A N 1
ATOM 1341 C CA . ALA A 1 165 ? 2.836 13.927 10.994 1.00 89.81 165 ALA A CA 1
ATOM 1342 C C . ALA A 1 165 ? 1.311 14.138 10.986 1.00 89.81 165 ALA A C 1
ATOM 1344 O O . ALA A 1 165 ? 0.573 13.309 11.507 1.00 89.81 165 ALA A O 1
ATOM 1345 N N . LYS A 1 166 ? 0.822 15.151 10.255 1.00 92.00 166 LYS A N 1
ATOM 1346 C CA . LYS A 1 166 ? -0.624 15.402 10.112 1.00 92.00 166 LYS A CA 1
ATOM 1347 C C . LYS A 1 166 ? -1.390 14.214 9.510 1.00 92.00 166 LYS A C 1
ATOM 1349 O O . LYS A 1 166 ? -2.537 13.968 9.873 1.00 92.00 166 LYS A O 1
ATOM 1354 N N . LYS A 1 167 ? -0.784 13.482 8.567 1.00 95.31 167 LYS A N 1
ATOM 1355 C CA . LYS A 1 167 ? -1.407 12.289 7.966 1.00 95.31 167 LYS A CA 1
ATOM 1356 C C . LYS A 1 167 ? -1.414 11.114 8.941 1.00 95.31 167 LYS A C 1
ATOM 1358 O O . LYS A 1 167 ? -2.401 10.386 8.976 1.00 95.31 167 LYS A O 1
ATOM 1363 N N . ALA A 1 168 ? -0.348 10.943 9.723 1.00 94.25 168 ALA A N 1
ATOM 1364 C CA . ALA A 1 168 ? -0.284 9.923 10.763 1.00 94.25 168 ALA A CA 1
ATOM 1365 C C . ALA A 1 168 ? -1.354 10.177 11.836 1.00 94.25 168 ALA A C 1
ATOM 1367 O O . ALA A 1 168 ? -2.168 9.296 12.086 1.00 94.25 168 ALA A O 1
ATOM 1368 N N . GLU A 1 169 ? -1.446 11.409 12.348 1.00 92.94 169 GLU A N 1
ATOM 1369 C CA . GLU A 1 169 ? -2.493 11.840 13.289 1.00 92.94 169 GLU A CA 1
ATOM 1370 C C . GLU A 1 169 ? -3.901 11.566 12.750 1.00 92.94 169 GLU A C 1
ATOM 1372 O O . GLU A 1 169 ? -4.757 11.046 13.464 1.00 92.94 169 GLU A O 1
ATOM 1377 N N . GLN A 1 170 ? -4.143 11.876 11.473 1.00 95.06 170 GLN A N 1
ATOM 1378 C CA . GLN A 1 170 ? -5.433 11.631 10.837 1.00 95.06 170 GLN A CA 1
ATOM 1379 C C . GLN A 1 170 ? -5.780 10.136 10.771 1.00 95.06 170 GLN A C 1
ATOM 1381 O O . GLN A 1 170 ? -6.927 9.762 11.008 1.00 95.06 170 GLN A O 1
ATOM 1386 N N . LEU A 1 171 ? -4.812 9.274 10.454 1.00 96.31 171 LEU A N 1
ATOM 1387 C CA . LEU A 1 171 ? -5.030 7.829 10.443 1.00 96.31 171 LEU A CA 1
ATOM 1388 C C . LEU A 1 171 ? -5.268 7.280 11.858 1.00 96.31 171 LEU A C 1
ATOM 1390 O O . LEU A 1 171 ? -6.171 6.463 12.035 1.00 96.31 171 LEU A O 1
ATOM 1394 N N . SER A 1 172 ? -4.523 7.759 12.859 1.00 94.81 172 SER A N 1
ATOM 1395 C CA . SER A 1 172 ? -4.727 7.384 14.264 1.00 94.81 172 SER A CA 1
ATOM 1396 C C . SER A 1 172 ? -6.116 7.794 14.757 1.00 94.81 172 SER A C 1
ATOM 1398 O O . SER A 1 172 ? -6.782 7.024 15.450 1.00 94.81 172 SER A O 1
ATOM 1400 N N . LEU A 1 173 ? -6.598 8.973 14.347 1.00 94.25 173 LEU A N 1
ATOM 1401 C CA . LEU A 1 173 ? -7.954 9.429 14.647 1.00 94.25 173 LEU A CA 1
ATOM 1402 C C . LEU A 1 173 ? -9.009 8.478 14.069 1.00 94.25 173 LEU A C 1
ATOM 1404 O O . LEU A 1 173 ? -9.923 8.095 14.792 1.00 94.25 173 LEU A O 1
ATOM 1408 N N . PHE A 1 174 ? -8.860 8.038 12.815 1.00 94.88 174 PHE A N 1
ATOM 1409 C CA . PHE A 1 174 ? -9.802 7.092 12.206 1.00 94.88 174 PHE A CA 1
ATOM 1410 C C . PHE A 1 174 ? -9.864 5.752 12.944 1.00 94.88 174 PHE A C 1
ATOM 1412 O O . PHE A 1 174 ? -10.941 5.168 13.053 1.00 94.88 174 PHE A O 1
ATOM 1419 N N . ILE A 1 175 ? -8.733 5.256 13.454 1.00 93.19 175 ILE A N 1
ATOM 1420 C CA . ILE A 1 175 ? -8.701 4.027 14.260 1.00 93.19 175 ILE A CA 1
ATOM 1421 C C . ILE A 1 175 ? -9.479 4.235 15.564 1.00 93.19 175 ILE A C 1
ATOM 1423 O O . ILE A 1 175 ? -10.322 3.404 15.906 1.00 93.19 175 ILE A O 1
ATOM 1427 N N . ARG A 1 176 ? -9.247 5.356 16.260 1.00 92.25 176 ARG A N 1
ATOM 1428 C CA . ARG A 1 176 ? -9.945 5.684 17.511 1.00 92.25 176 ARG A CA 1
ATOM 1429 C C . ARG A 1 176 ? -11.453 5.835 17.305 1.00 92.25 176 ARG A C 1
ATOM 1431 O O . ARG A 1 176 ? -12.222 5.180 18.000 1.00 92.25 176 ARG A O 1
ATOM 1438 N N . GLU A 1 177 ? -11.868 6.619 16.309 1.00 91.75 177 GLU A N 1
ATOM 1439 C CA . GLU A 1 177 ? -13.282 6.791 15.939 1.00 91.75 177 GLU A CA 1
ATOM 1440 C C . GLU A 1 177 ? -13.936 5.441 15.609 1.00 91.75 177 GLU A C 1
ATOM 1442 O O . GLU A 1 177 ? -15.038 5.143 16.067 1.00 91.75 177 GLU A O 1
ATOM 1447 N N . SER A 1 178 ? -13.234 4.576 14.866 1.00 91.50 178 SER A N 1
ATOM 1448 C CA . SER A 1 178 ? -13.735 3.240 14.535 1.00 91.50 178 SER A CA 1
ATOM 1449 C C . SER A 1 178 ? -13.952 2.365 15.770 1.00 91.50 178 SER A C 1
ATOM 1451 O O . SER A 1 178 ? -14.964 1.665 15.844 1.00 91.50 178 SER A O 1
ATOM 1453 N N . LYS A 1 179 ? -13.022 2.401 16.735 1.00 89.56 179 LYS A N 1
ATOM 1454 C CA . LYS A 1 179 ? -13.124 1.663 18.005 1.00 89.56 179 LYS A CA 1
ATOM 1455 C C . LYS A 1 179 ? -14.313 2.148 18.830 1.00 89.56 179 LYS A C 1
ATOM 1457 O O . LYS A 1 179 ? -15.157 1.328 19.189 1.00 89.56 179 LYS A O 1
ATOM 1462 N N . GLU A 1 180 ? -14.429 3.458 19.036 1.00 89.19 180 GLU A N 1
ATOM 1463 C CA . GLU A 1 180 ? -15.529 4.077 19.788 1.00 89.19 180 GLU A CA 1
ATOM 1464 C C . GLU A 1 180 ? -16.899 3.744 19.173 1.00 89.19 180 GLU A C 1
ATOM 1466 O O . GLU A 1 180 ? -17.817 3.303 19.870 1.00 89.19 180 GLU A O 1
ATOM 1471 N N . GLU A 1 181 ? -17.042 3.876 17.849 1.00 87.19 181 GLU A N 1
ATOM 1472 C CA . GLU A 1 181 ? -18.287 3.529 17.159 1.00 87.19 181 GLU A CA 1
ATOM 1473 C C . GLU A 1 181 ? -18.622 2.038 17.257 1.00 87.19 181 GLU A C 1
ATOM 1475 O O . GLU A 1 181 ? -19.789 1.668 17.426 1.00 87.19 181 GLU A O 1
ATOM 1480 N N . TYR A 1 182 ? -17.620 1.170 17.113 1.00 83.12 182 TYR A N 1
ATOM 1481 C CA . TYR A 1 182 ? -17.817 -0.275 17.160 1.00 83.12 182 TYR A CA 1
ATOM 1482 C C . TYR A 1 182 ? -18.252 -0.734 18.555 1.00 83.12 182 TYR A C 1
ATOM 1484 O O . TYR A 1 182 ? -19.202 -1.512 18.680 1.00 83.12 182 TYR A O 1
ATOM 1492 N N . GLU A 1 183 ? -17.618 -0.210 19.604 1.00 83.38 183 GLU A N 1
ATOM 1493 C CA . GLU A 1 183 ? -17.991 -0.468 20.995 1.00 83.38 183 GLU A CA 1
ATOM 1494 C C . GLU A 1 183 ? -19.398 0.050 21.299 1.00 83.38 183 GLU A C 1
ATOM 1496 O O . GLU A 1 183 ? -20.220 -0.698 21.832 1.00 83.38 183 GLU A O 1
ATOM 1501 N N . ALA A 1 184 ? -19.731 1.279 20.896 1.00 84.62 184 ALA A N 1
ATOM 1502 C CA . ALA A 1 184 ? -21.068 1.841 21.090 1.00 84.62 184 ALA A CA 1
ATOM 1503 C C . ALA A 1 184 ? -22.163 1.001 20.411 1.00 84.62 184 ALA A C 1
ATOM 1505 O O . ALA A 1 184 ? -23.244 0.816 20.974 1.00 84.62 184 ALA A O 1
ATOM 1506 N N . ARG A 1 185 ? -21.898 0.455 19.215 1.00 81.12 185 ARG A N 1
ATOM 1507 C CA . ARG A 1 185 ? -22.825 -0.459 18.527 1.00 81.12 185 ARG A CA 1
ATOM 1508 C C . ARG A 1 185 ? -22.955 -1.783 19.269 1.00 81.12 185 ARG A C 1
ATOM 1510 O O . ARG A 1 185 ? -24.076 -2.221 19.484 1.00 81.12 185 ARG A O 1
ATOM 1517 N N . ALA A 1 186 ? -21.849 -2.384 19.706 1.00 74.31 186 ALA A N 1
ATOM 1518 C CA . ALA A 1 186 ? -21.865 -3.650 20.439 1.00 74.31 186 ALA A CA 1
ATOM 1519 C C . ALA A 1 186 ? -22.667 -3.578 21.754 1.00 74.31 186 ALA A C 1
ATOM 1521 O O . ALA A 1 186 ? -23.293 -4.565 22.132 1.00 74.31 186 ALA A O 1
ATOM 1522 N N . HIS A 1 187 ? -22.684 -2.419 22.421 1.00 72.50 187 HIS A N 1
ATOM 1523 C CA . HIS A 1 187 ? -23.499 -2.189 23.621 1.00 72.50 187 HIS A CA 1
ATOM 1524 C C . HIS A 1 187 ? -24.999 -2.022 23.328 1.00 72.50 187 HIS A C 1
ATOM 1526 O O . HIS A 1 187 ? -25.802 -2.287 24.210 1.00 72.50 187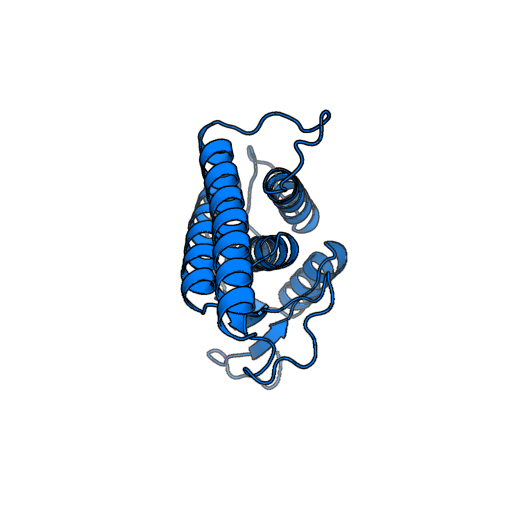 HIS A O 1
ATOM 1532 N N . ARG A 1 188 ? -25.393 -1.594 22.119 1.00 73.06 188 ARG A N 1
ATOM 1533 C CA . ARG A 1 188 ? -26.811 -1.426 21.728 1.00 73.06 188 ARG A CA 1
ATOM 1534 C C . ARG A 1 188 ? -27.483 -2.722 21.275 1.00 73.06 188 ARG A C 1
ATOM 1536 O O . ARG A 1 188 ? -28.706 -2.772 21.216 1.00 73.06 188 ARG A O 1
ATOM 1543 N N . THR A 1 189 ? -26.700 -3.725 20.886 1.00 61.75 189 THR A N 1
ATOM 1544 C CA . THR A 1 189 ? -27.195 -5.020 20.386 1.00 61.75 189 THR A CA 1
ATOM 1545 C C . THR A 1 189 ? -27.235 -6.114 21.459 1.00 61.75 189 THR A C 1
ATOM 1547 O O . THR A 1 189 ? -27.584 -7.249 21.135 1.00 61.75 189 THR A O 1
ATOM 1550 N N . LYS A 1 1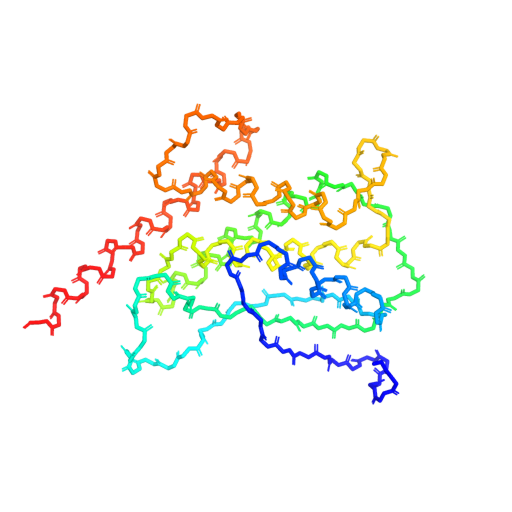90 ? -26.841 -5.797 22.698 1.00 50.34 190 LYS A N 1
ATOM 1551 C CA . LYS A 1 190 ? -26.992 -6.645 23.889 1.00 50.34 190 LYS A CA 1
ATOM 1552 C C . LYS A 1 190 ? -28.203 -6.193 24.691 1.00 50.34 190 LYS A C 1
ATOM 1554 O O . LYS A 1 190 ? -28.846 -7.086 25.278 1.00 50.34 190 LYS A O 1
#

Secondary structure (DSSP, 8-state):
-TTS-TT--EEEEE--SSHHHHHHHHHHHHHTTEEEEE--EEESS-TT-TT--TT---EEEEEEEEEPPS----EEHHHHHHHHHHHHHHHHHHHHTT-SPP-HHHHHHHHHHHHHHHHHHHTT-EEETTEE--HHHHHHHHHHHHHTTSSS--TTPPPPPHHHHHHHHHHHHHHHHHHHHHHHHHHH--

Sequence (190 aa):
HRVLKDEGLLAFTFHHNKLWSWERIG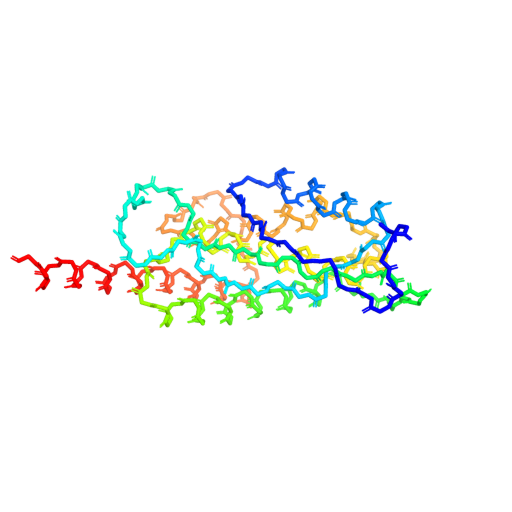KILLDSGFYISATPIVRSEGKSGFHSSKGNIRYDCILVCRKRPSQWEDVSWSSLKEHILKDAVLWTRKTLQSGMLITEVDVFTIIMGKTIEYYTKAFPNIKHKNVPITLAEALHEMKDFANHVTESPQLEQLPLPKSYAKKAEQLSLFIRESKEEYEARAHRTK

Radius of gyration: 17.43 Å; chains: 1; bounding box: 47×35×47 Å

pLDDT: mean 88.26, std 12.98, range [45.91, 98.56]